Protein AF-A0A535IQY6-F1 (afdb_monomer)

Nearest PDB structures (foldseek):
  2ffh-assembly1_A  TM=4.533E-01  e=1.130E+00  Thermus aquaticus
  1ng1-assembly1_A  TM=4.140E-01  e=1.368E+00  Thermus aquaticus
  1ls1-assembly1_A  TM=4.482E-01  e=2.134E+00  Thermus aquaticus
  2ng1-assembly1_A  TM=4.375E-01  e=1.553E+00  Thermus aquaticus
  3zn8-assembly1_A  TM=4.125E-01  e=2.933E+00  Escherichia coli

Sequence (203 aa):
MAALALVAAACSSPGAATAPPAASAPGASASTGAASPAASSGAAAWVPDPTKLAAAKTEGKLTTIALPHSWCGYGDALSTFKTVTGLTLNELNPDGGSGDEINAIKNNKGNTGNQAPDVIDVGLSFGPSAKKDGLIQPYKVPTWDTIPDTAKDPDGSWYGDYYGVLAFEVNTAVVTNEPKDWSDLLKPDYKGQVALAGDPTVS

Foldseek 3Di:
DQQDDDDDFLDDDDDPDDDDDDDDDDDDDDDDDDDDPPSPPPPDPDADDPVVLVVVVVVQEAEAEQQACPPPNSVVVVVSCCVRRVGHYHYHHNNDAQQVLLVQLVVCVVPPDRSHHSDYDHDQVVQVVCVVVVSFDADQDPCNVVADPVAADPRRRDGDSDDDDDDDDDDCVQCVPDDPDPVVCPDPSNVVVDDDDDDPVRD

Solvent-accessible surface area (backbone atoms only — not comparable to full-atom values): 13552 Å² total; per-residue (Å²): 138,82,63,78,75,79,81,82,66,80,83,76,81,88,70,84,84,73,85,77,83,92,78,82,87,88,80,94,76,82,87,72,85,75,76,77,78,73,80,75,83,74,70,74,82,88,76,79,59,66,69,61,49,55,53,49,55,73,69,42,59,47,31,38,35,38,65,32,50,88,48,96,53,36,41,60,51,53,52,48,48,32,70,76,67,69,37,45,76,45,77,39,60,38,88,44,38,36,55,52,52,55,47,36,46,66,76,24,68,90,55,88,60,97,65,38,58,48,38,79,74,58,55,79,78,49,47,66,52,36,50,75,71,67,74,56,67,64,60,73,56,97,62,48,89,77,53,55,74,93,46,41,43,96,78,20,55,38,64,65,70,76,86,86,76,95,74,86,88,75,61,62,92,79,46,80,78,71,74,88,49,80,75,48,63,74,38,76,92,38,68,92,69,76,85,70,92,75,61,83,89,60,82

Secondary structure (DSSP, 8-state):
------------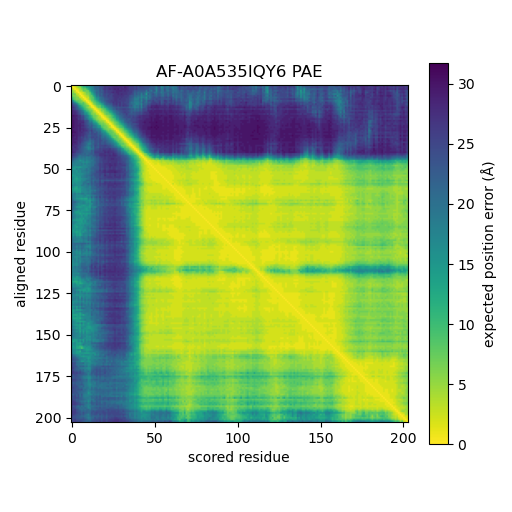------PPPP--------------------SPPP---HHHHHHHHHH-EEEEES--TTSTTHHHHHHHHHHHH--EEEEE-TT--HHHHHHHHHHTTT--STTS-SB----TTHHHHHHHTT-S-----TTGGGS-GGGB-TTSS-B-S----------TTT-SS---SGGGGGSGGGTT----SS-TTT-

Radius of gyration: 20.7 Å; Cα contacts (8 Å, |Δi|>4): 174; chains: 1; bounding box: 47×38×61 Å

Structure (mmCIF, N/CA/C/O backbone):
data_AF-A0A535IQY6-F1
#
_entry.id   AF-A0A535IQY6-F1
#
loop_
_atom_site.group_PDB
_atom_site.id
_atom_site.type_symbol
_atom_site.label_atom_id
_atom_site.label_alt_id
_atom_site.label_comp_id
_atom_site.label_asym_id
_atom_site.label_entity_id
_atom_site.label_seq_id
_atom_site.pdbx_PDB_ins_code
_atom_site.Cartn_x
_atom_site.Cartn_y
_atom_site.Cartn_z
_atom_site.occupancy
_atom_site.B_iso_or_equiv
_atom_site.auth_seq_id
_atom_site.auth_comp_id
_atom_site.auth_asym_id
_atom_site.auth_atom_id
_atom_site.pdbx_PDB_model_num
ATOM 1 N N . MET A 1 1 ? -9.006 -1.015 20.146 1.00 30.77 1 MET A N 1
ATOM 2 C CA . MET A 1 1 ? -8.245 -0.390 19.050 1.00 30.77 1 MET A CA 1
ATOM 3 C C . MET A 1 1 ? -8.487 -1.247 17.832 1.00 30.77 1 MET A C 1
ATOM 5 O O . MET A 1 1 ? -7.923 -2.327 17.755 1.00 30.77 1 MET A O 1
ATOM 9 N N . ALA A 1 2 ? -9.442 -0.842 17.003 1.00 27.06 2 ALA A N 1
ATOM 10 C CA . ALA A 1 2 ? -9.783 -1.512 15.757 1.00 27.06 2 ALA A CA 1
ATOM 11 C C . ALA A 1 2 ? -9.590 -0.462 14.665 1.00 27.06 2 ALA A C 1
ATOM 13 O O . ALA A 1 2 ? -10.536 0.224 14.290 1.00 27.06 2 ALA A O 1
ATOM 14 N N . ALA A 1 3 ? -8.337 -0.272 14.259 1.00 29.12 3 ALA A N 1
ATOM 15 C CA . ALA A 1 3 ? -8.019 0.629 13.170 1.00 29.12 3 ALA A CA 1
ATOM 16 C C . ALA A 1 3 ? -8.289 -0.102 11.848 1.00 29.12 3 ALA A C 1
ATOM 18 O O . ALA A 1 3 ? -7.917 -1.260 11.654 1.00 29.12 3 ALA A O 1
ATOM 19 N N . LEU A 1 4 ? -9.082 0.550 11.008 1.00 40.03 4 LEU A N 1
ATOM 20 C CA . LEU A 1 4 ? -9.758 -0.018 9.854 1.00 40.03 4 LEU A CA 1
ATOM 21 C C . LEU A 1 4 ? -8.905 0.215 8.603 1.00 40.03 4 LEU A C 1
ATOM 23 O O . LEU A 1 4 ? -8.817 1.345 8.128 1.00 40.03 4 LEU A O 1
ATOM 27 N N . ALA A 1 5 ? -8.319 -0.840 8.042 1.00 31.70 5 ALA A N 1
ATOM 28 C CA . ALA A 1 5 ? -7.704 -0.778 6.720 1.00 31.70 5 ALA A CA 1
ATOM 29 C C . ALA A 1 5 ? -8.801 -0.665 5.648 1.00 31.70 5 ALA A C 1
ATOM 31 O O . ALA A 1 5 ? -9.704 -1.507 5.575 1.00 31.70 5 ALA A O 1
ATOM 32 N N . LEU A 1 6 ? -8.738 0.384 4.830 1.00 38.22 6 LEU A N 1
ATOM 33 C CA . LEU A 1 6 ? -9.630 0.581 3.698 1.00 38.22 6 LEU A CA 1
ATOM 34 C C . LEU A 1 6 ? -8.805 0.984 2.479 1.00 38.22 6 LEU A C 1
ATOM 36 O O . LEU A 1 6 ? -8.274 2.091 2.429 1.00 38.22 6 LEU A O 1
ATOM 40 N N . VAL A 1 7 ? -8.740 0.089 1.497 1.00 35.62 7 VAL A N 1
ATOM 41 C CA . VAL A 1 7 ? -8.101 0.360 0.211 1.00 35.62 7 VAL A CA 1
ATOM 42 C C . VAL A 1 7 ? -9.161 0.700 -0.831 1.00 35.62 7 VAL A C 1
ATOM 44 O O . VAL A 1 7 ? -10.168 0.003 -0.978 1.00 35.62 7 VAL A O 1
ATOM 47 N N . ALA A 1 8 ? -8.928 1.792 -1.556 1.00 31.66 8 ALA A N 1
ATOM 48 C CA . ALA A 1 8 ? -9.624 2.096 -2.793 1.00 31.66 8 ALA A CA 1
ATOM 49 C C . ALA A 1 8 ? -8.923 1.348 -3.934 1.00 31.66 8 ALA A C 1
ATOM 51 O O . ALA A 1 8 ? -7.852 1.748 -4.379 1.00 31.66 8 ALA A O 1
ATOM 52 N N . ALA A 1 9 ? -9.526 0.256 -4.402 1.00 33.28 9 ALA A N 1
ATOM 53 C CA . ALA A 1 9 ? -9.077 -0.430 -5.605 1.00 33.28 9 ALA A CA 1
ATOM 54 C C . ALA A 1 9 ? -9.429 0.417 -6.840 1.00 33.28 9 ALA A C 1
ATOM 56 O O . ALA A 1 9 ? -10.601 0.542 -7.206 1.00 33.28 9 ALA A O 1
ATOM 57 N N . ALA A 1 10 ? -8.420 0.990 -7.497 1.00 29.06 10 ALA A N 1
ATOM 58 C CA . ALA A 1 10 ? -8.543 1.424 -8.883 1.00 29.06 10 ALA A CA 1
ATOM 59 C C . ALA A 1 10 ? -8.359 0.192 -9.788 1.00 29.06 10 ALA A C 1
ATOM 61 O O . ALA A 1 10 ? -7.352 -0.507 -9.733 1.00 29.06 10 ALA A O 1
ATOM 62 N N . CYS A 1 11 ? -9.397 -0.110 -10.565 1.00 32.31 11 CYS A N 1
ATOM 63 C CA . CYS A 1 11 ? -9.609 -1.374 -11.262 1.00 32.31 11 CYS A CA 1
ATOM 64 C C . CYS A 1 11 ? -8.509 -1.774 -12.264 1.00 32.31 11 CYS A C 1
ATOM 66 O O . CYS A 1 11 ? -8.184 -1.021 -13.178 1.00 32.31 11 CYS A O 1
ATOM 68 N N . SER A 1 12 ? -8.175 -3.065 -12.271 1.00 34.06 12 SER A N 1
ATOM 69 C CA . SER A 1 12 ? -8.376 -3.871 -13.482 1.00 34.06 12 SER A CA 1
ATOM 70 C C . SER A 1 12 ? -9.213 -5.106 -13.121 1.00 34.06 12 SER A C 1
ATOM 72 O O . SER A 1 12 ? -9.089 -5.660 -12.030 1.00 34.06 12 SER A O 1
ATOM 74 N N . SER A 1 13 ? -10.175 -5.466 -13.974 1.00 35.31 13 SER A N 1
ATOM 75 C CA . SER A 1 13 ? -11.102 -6.578 -13.724 1.00 35.31 13 SER A CA 1
ATOM 76 C C . SER A 1 13 ? -10.376 -7.932 -13.763 1.00 35.31 13 SER A C 1
ATOM 78 O O . SER A 1 13 ? -9.520 -8.116 -14.630 1.00 35.31 13 SER A O 1
ATOM 80 N N . PRO A 1 14 ? -10.748 -8.920 -12.924 1.00 41.47 14 PRO A N 1
ATOM 81 C CA . PRO A 1 14 ? -10.199 -10.265 -13.025 1.00 41.47 14 PRO A CA 1
ATOM 82 C C . PRO A 1 14 ? -10.790 -10.965 -14.254 1.00 41.47 14 PRO A C 1
ATOM 84 O O . PRO A 1 14 ? -11.880 -11.536 -14.216 1.00 41.47 14 PRO A O 1
ATOM 87 N N . GLY A 1 15 ? -10.073 -10.912 -15.375 1.00 34.06 15 GLY A N 1
ATOM 88 C CA . GLY A 1 15 ? -10.256 -11.877 -16.453 1.00 34.06 15 GLY A CA 1
ATOM 89 C C . GLY A 1 15 ? -9.748 -13.236 -15.977 1.00 34.06 15 GLY A C 1
ATOM 90 O O . GLY A 1 15 ? -8.611 -13.342 -15.523 1.00 34.06 15 GLY A O 1
ATOM 91 N N . ALA A 1 16 ? -10.589 -14.269 -16.042 1.00 40.91 16 ALA A N 1
ATOM 92 C CA . ALA A 1 16 ? -10.216 -15.634 -15.690 1.00 40.91 16 ALA A CA 1
ATOM 93 C C . ALA A 1 16 ? -8.955 -16.064 -16.464 1.00 40.91 16 ALA A C 1
ATOM 95 O O . ALA A 1 16 ? -8.978 -16.195 -17.688 1.00 40.91 16 ALA A O 1
ATOM 96 N N . ALA A 1 17 ? -7.851 -16.275 -15.748 1.00 35.03 17 ALA A N 1
ATOM 97 C CA . ALA A 1 17 ? -6.599 -16.733 -16.327 1.00 35.03 17 ALA A CA 1
ATOM 98 C C . ALA A 1 17 ? -6.685 -18.234 -16.642 1.00 35.03 17 ALA A C 1
ATOM 100 O O . ALA A 1 17 ? -6.346 -19.083 -15.820 1.00 35.03 17 ALA A O 1
ATOM 101 N N . THR A 1 18 ? -7.128 -18.583 -17.848 1.00 34.81 18 THR A N 1
ATOM 102 C CA . THR A 1 18 ? -6.747 -19.861 -18.459 1.00 34.81 18 THR A CA 1
ATOM 103 C C . THR A 1 18 ? -5.395 -19.678 -19.136 1.00 34.81 18 THR A C 1
ATOM 105 O O . THR A 1 18 ? -5.285 -18.919 -20.098 1.00 34.81 18 THR A O 1
ATOM 108 N N . ALA A 1 19 ? -4.368 -20.357 -18.625 1.00 34.19 19 ALA A N 1
ATOM 109 C CA . ALA A 1 19 ? -3.037 -20.378 -19.223 1.00 34.19 19 ALA A CA 1
ATOM 110 C C . ALA A 1 19 ? -3.095 -20.929 -20.666 1.00 34.19 19 ALA A C 1
ATOM 112 O O . ALA A 1 19 ? -3.603 -22.039 -20.856 1.00 34.19 19 ALA A O 1
ATOM 113 N N . PRO A 1 20 ? -2.583 -20.214 -21.686 1.00 35.53 20 PRO A N 1
ATOM 114 C CA . PRO A 1 20 ? -2.413 -20.788 -23.013 1.00 35.53 20 PRO A CA 1
ATOM 115 C C . PRO A 1 20 ? -1.101 -21.591 -23.095 1.00 35.53 20 PRO A C 1
ATOM 117 O O . PRO A 1 20 ? -0.111 -21.225 -22.455 1.00 35.53 20 PRO A O 1
ATOM 120 N N . PRO A 1 21 ? -1.065 -22.690 -23.870 1.00 36.19 21 PRO A N 1
ATOM 121 C CA . PRO A 1 21 ? 0.138 -23.490 -24.032 1.00 36.19 21 PRO A CA 1
ATOM 122 C C . PRO A 1 21 ? 1.166 -22.737 -24.885 1.00 36.19 21 PRO A C 1
ATOM 124 O O . PRO A 1 21 ? 0.822 -22.015 -25.821 1.00 36.19 21 PRO A O 1
ATOM 127 N N . ALA A 1 22 ? 2.444 -22.928 -24.568 1.00 41.66 22 ALA A N 1
ATOM 128 C CA . ALA A 1 22 ? 3.556 -22.372 -25.324 1.00 41.66 22 ALA A CA 1
ATOM 129 C C . ALA A 1 22 ? 3.660 -23.015 -26.719 1.00 41.66 22 ALA A C 1
ATOM 131 O O . ALA A 1 22 ? 3.843 -24.229 -26.800 1.00 41.66 22 ALA A O 1
ATOM 132 N N . ALA A 1 23 ? 3.609 -22.210 -27.792 1.00 31.80 23 ALA A N 1
ATOM 133 C CA . ALA A 1 23 ? 4.313 -22.469 -29.057 1.00 31.80 23 ALA A CA 1
ATOM 134 C C . ALA A 1 23 ? 4.248 -21.288 -30.060 1.00 31.80 23 ALA A C 1
ATOM 136 O O . ALA A 1 23 ? 3.172 -20.863 -30.464 1.00 31.80 23 ALA A O 1
ATOM 137 N N . SER A 1 24 ? 5.444 -20.880 -30.507 1.00 31.67 24 SER A N 1
ATOM 138 C CA . SER A 1 24 ? 5.853 -20.468 -31.869 1.00 31.67 24 SER A CA 1
ATOM 139 C C . SER A 1 24 ? 5.201 -19.256 -32.569 1.00 31.67 24 SER A C 1
ATOM 141 O O . SER A 1 24 ? 4.084 -19.317 -33.071 1.00 31.67 24 SER A O 1
ATOM 143 N N . ALA A 1 25 ? 6.003 -18.196 -32.742 1.00 32.28 25 ALA A N 1
ATOM 144 C CA . ALA A 1 25 ? 5.813 -17.092 -33.702 1.00 32.28 25 ALA A CA 1
ATOM 145 C C . ALA A 1 25 ? 5.856 -17.607 -35.171 1.00 32.28 25 ALA A C 1
ATOM 147 O O . ALA A 1 25 ? 6.469 -18.660 -35.383 1.00 32.28 25 ALA A O 1
ATOM 148 N N . PRO A 1 26 ? 5.286 -16.920 -36.199 1.00 43.06 26 PRO A N 1
ATOM 149 C CA . PRO A 1 26 ? 5.628 -15.527 -36.550 1.00 43.06 26 PRO A CA 1
ATOM 150 C C . PRO A 1 26 ? 4.490 -14.651 -37.136 1.00 43.06 26 PRO A C 1
ATOM 152 O O . PRO A 1 26 ? 3.469 -15.142 -37.608 1.00 43.06 26 PRO A O 1
ATOM 155 N N . GLY A 1 27 ? 4.721 -13.333 -37.203 1.00 28.92 27 GLY A N 1
ATOM 156 C CA . GLY A 1 27 ? 3.949 -12.426 -38.063 1.00 28.92 27 GLY A CA 1
ATOM 157 C C . GLY A 1 27 ? 3.969 -10.972 -37.599 1.00 28.92 27 GLY A C 1
ATOM 158 O O . GLY A 1 27 ? 3.250 -10.606 -36.677 1.00 28.92 27 GLY A O 1
ATOM 159 N N . ALA A 1 28 ? 4.791 -10.145 -38.248 1.00 43.06 28 ALA A N 1
ATOM 160 C CA . ALA A 1 28 ? 4.828 -8.699 -38.058 1.00 43.06 28 ALA A CA 1
ATOM 161 C C . ALA A 1 28 ? 3.456 -8.060 -38.336 1.00 43.06 28 ALA A C 1
ATOM 163 O O . ALA A 1 28 ? 2.841 -8.339 -39.364 1.00 43.06 28 ALA A O 1
ATOM 164 N N . SER A 1 29 ? 3.015 -7.158 -37.458 1.00 33.19 29 SER A N 1
ATOM 165 C CA . SER A 1 29 ? 1.933 -6.222 -37.761 1.00 33.19 29 SER A CA 1
ATOM 166 C C . SER A 1 29 ? 2.217 -4.866 -37.121 1.00 33.19 29 SER A C 1
ATOM 168 O O . SER A 1 29 ? 2.734 -4.781 -36.008 1.00 33.19 29 SER A O 1
ATOM 170 N N . ALA A 1 30 ? 1.954 -3.820 -37.897 1.00 32.88 30 ALA A N 1
ATOM 171 C CA . ALA A 1 30 ? 2.321 -2.435 -37.651 1.00 32.88 30 ALA A CA 1
ATOM 172 C C . ALA A 1 30 ? 1.676 -1.858 -36.381 1.00 32.88 30 ALA A C 1
ATOM 174 O O . ALA A 1 30 ? 0.500 -2.088 -36.101 1.00 32.88 30 ALA A O 1
ATOM 175 N N . SER A 1 31 ? 2.445 -1.057 -35.642 1.00 33.88 31 SER A N 1
ATOM 176 C CA . SER A 1 31 ? 1.998 -0.332 -34.456 1.00 33.88 31 SER A CA 1
ATOM 177 C C . SER A 1 31 ? 1.134 0.872 -34.843 1.00 33.88 31 SER A C 1
ATOM 179 O O . SER A 1 31 ? 1.613 1.981 -35.071 1.00 33.88 31 SER A O 1
ATOM 181 N N . THR A 1 32 ? -0.182 0.677 -34.894 1.00 34.19 32 THR A N 1
ATOM 182 C CA . THR A 1 32 ? -1.118 1.793 -34.726 1.00 34.19 32 THR A CA 1
ATOM 183 C C . THR A 1 32 ? -1.110 2.193 -33.256 1.00 34.19 32 THR A C 1
ATOM 185 O O . THR A 1 32 ? -1.376 1.354 -32.396 1.00 34.19 32 THR A O 1
ATOM 188 N N . GLY A 1 33 ? -0.774 3.455 -32.975 1.00 47.62 33 GLY A N 1
ATOM 189 C CA . GLY A 1 33 ? -0.697 4.006 -31.625 1.00 47.62 33 GLY A CA 1
ATOM 190 C C . GLY A 1 33 ? -1.946 3.695 -30.804 1.00 47.62 33 GLY A C 1
ATOM 191 O O . GLY A 1 33 ? -3.038 4.170 -31.113 1.00 47.62 33 GLY A O 1
ATOM 192 N N . ALA A 1 34 ? -1.772 2.899 -29.753 1.00 36.34 34 ALA A N 1
ATOM 193 C CA . ALA A 1 34 ? -2.771 2.744 -28.716 1.00 36.34 34 ALA A CA 1
ATOM 194 C C . ALA A 1 34 ? -2.582 3.905 -27.739 1.00 36.34 34 ALA A C 1
ATOM 196 O O . ALA A 1 34 ? -1.616 3.946 -26.978 1.00 36.34 34 ALA A O 1
ATOM 197 N N . ALA A 1 35 ? -3.489 4.879 -27.795 1.00 38.28 35 ALA A N 1
ATOM 198 C CA . ALA A 1 35 ? -3.694 5.778 -26.674 1.00 38.28 35 ALA A CA 1
ATOM 199 C C 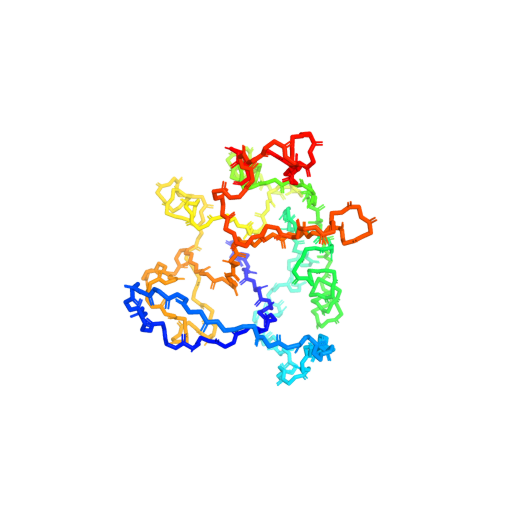. ALA A 1 35 ? -3.935 4.922 -25.422 1.00 38.28 35 ALA A C 1
ATOM 201 O O . ALA A 1 35 ? -4.765 4.008 -25.466 1.00 38.28 35 ALA A O 1
ATOM 202 N N . SER A 1 36 ? -3.213 5.206 -24.332 1.00 37.25 36 SER A N 1
ATOM 203 C CA . SER A 1 36 ? -3.535 4.641 -23.022 1.00 37.25 36 SER A CA 1
ATOM 204 C C . SER A 1 36 ? -5.030 4.830 -22.783 1.00 37.25 36 SER A C 1
ATOM 206 O O . SER A 1 36 ? -5.501 5.970 -22.878 1.00 37.25 36 SER A O 1
ATOM 208 N N . PRO A 1 37 ? -5.800 3.766 -22.498 1.00 40.19 37 PRO A N 1
ATOM 209 C CA . PRO A 1 37 ? -7.156 3.963 -22.041 1.00 40.19 37 PRO A CA 1
ATOM 210 C C . PRO A 1 37 ? -7.048 4.759 -20.743 1.00 40.19 37 PRO A C 1
ATOM 212 O O . PRO A 1 37 ? -6.491 4.283 -19.754 1.00 40.19 37 PRO A O 1
ATOM 215 N N . ALA A 1 38 ? -7.525 6.004 -20.768 1.00 39.47 38 ALA A N 1
ATOM 216 C CA . ALA A 1 38 ? -7.809 6.736 -19.550 1.00 39.47 38 ALA A CA 1
ATOM 217 C C . ALA A 1 38 ? -8.666 5.807 -18.690 1.00 39.47 38 ALA A C 1
ATOM 219 O O . ALA A 1 38 ? -9.707 5.335 -19.158 1.00 39.47 38 ALA A O 1
ATOM 220 N N . ALA A 1 39 ? -8.183 5.490 -17.487 1.00 37.72 39 ALA A N 1
ATOM 221 C CA . ALA A 1 39 ? -8.906 4.667 -16.537 1.00 37.72 39 ALA A CA 1
ATOM 222 C C . ALA A 1 39 ? -10.319 5.243 -16.407 1.00 37.72 39 ALA A C 1
ATOM 224 O O . ALA A 1 39 ? -10.516 6.368 -15.945 1.00 37.72 39 ALA A O 1
ATOM 225 N N . SER A 1 40 ? -11.302 4.506 -16.919 1.00 37.75 40 SER A N 1
ATOM 226 C CA . SER A 1 40 ? -12.698 4.899 -16.859 1.00 37.75 40 SER A CA 1
ATOM 227 C C . SER A 1 40 ? -13.083 5.028 -15.390 1.00 37.75 40 SER A C 1
ATOM 229 O O . SER A 1 40 ? -13.075 4.037 -14.659 1.00 37.75 40 SER A O 1
ATOM 231 N N . SER A 1 41 ? -13.435 6.243 -14.974 1.00 45.69 41 SER A N 1
ATOM 232 C CA . SER A 1 41 ? -13.895 6.648 -13.641 1.00 45.69 41 SER A CA 1
ATOM 233 C C . SER A 1 41 ? -15.292 6.101 -13.290 1.00 45.69 41 SER A C 1
ATOM 235 O O . SER A 1 41 ? -16.143 6.803 -12.754 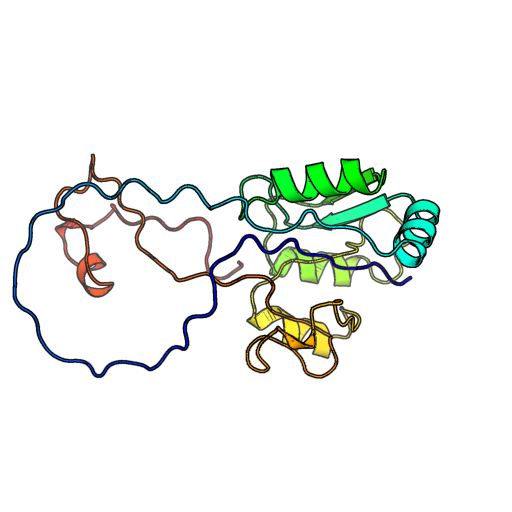1.00 45.69 41 SER A O 1
ATOM 237 N N . GLY A 1 42 ? -15.546 4.830 -13.610 1.00 35.97 42 GLY A N 1
ATOM 238 C CA . GLY A 1 42 ? -16.814 4.136 -13.381 1.00 35.97 42 GLY A CA 1
ATOM 239 C C . GLY A 1 42 ? -16.952 3.496 -11.997 1.00 35.97 42 GLY A C 1
ATOM 240 O O . GLY A 1 42 ? -17.948 2.821 -11.748 1.00 35.97 42 GLY A O 1
ATOM 241 N N . ALA A 1 43 ? -15.979 3.672 -11.099 1.00 55.44 43 ALA A N 1
ATOM 242 C CA . ALA A 1 43 ? -16.141 3.254 -9.713 1.00 55.44 43 ALA A CA 1
ATOM 243 C C . ALA A 1 43 ? -17.179 4.167 -9.044 1.00 55.44 43 ALA A C 1
ATOM 245 O O . ALA A 1 43 ? -17.023 5.389 -9.027 1.00 55.44 43 ALA A O 1
ATOM 246 N N . ALA A 1 44 ? -18.257 3.580 -8.517 1.00 60.81 44 ALA A N 1
ATOM 247 C CA . ALA A 1 44 ? -19.206 4.314 -7.690 1.00 60.81 44 ALA A CA 1
ATOM 248 C C . ALA A 1 44 ? -18.445 5.027 -6.561 1.00 60.81 44 ALA A C 1
ATOM 250 O O . ALA A 1 44 ? -17.537 4.444 -5.964 1.00 60.81 44 ALA A O 1
ATOM 251 N N . ALA A 1 45 ? -18.808 6.283 -6.285 1.00 71.38 45 ALA A N 1
ATOM 252 C CA . ALA A 1 45 ? -18.181 7.053 -5.220 1.00 71.38 45 ALA A CA 1
ATOM 253 C C . ALA A 1 45 ? -18.236 6.260 -3.907 1.00 71.38 45 ALA A C 1
ATOM 255 O O . ALA A 1 45 ? -19.299 5.778 -3.508 1.00 71.38 45 ALA A O 1
ATOM 256 N N . TRP A 1 46 ? -17.085 6.100 -3.255 1.00 81.06 46 TRP A N 1
ATOM 257 C CA . TRP A 1 46 ? -17.008 5.387 -1.989 1.00 81.06 46 TRP A CA 1
ATOM 258 C C . TRP A 1 46 ? -17.819 6.121 -0.913 1.00 81.06 46 TRP A C 1
ATOM 260 O O . TRP A 1 46 ? -17.659 7.325 -0.711 1.00 81.06 46 TRP A O 1
ATOM 270 N N . VAL A 1 47 ? -18.680 5.381 -0.209 1.00 85.81 47 VAL A N 1
ATOM 271 C CA . VAL A 1 47 ? -19.472 5.887 0.916 1.00 85.81 47 VAL A CA 1
ATOM 272 C C . VAL A 1 47 ? -19.081 5.106 2.174 1.00 85.81 47 VAL A C 1
ATOM 274 O O . VAL A 1 47 ? -19.259 3.885 2.200 1.00 85.81 47 VAL A O 1
ATOM 277 N N . PRO A 1 48 ? -18.549 5.764 3.221 1.00 88.69 48 PRO A N 1
ATOM 278 C CA . PRO A 1 48 ? -18.212 5.091 4.466 1.00 88.69 48 PRO A CA 1
ATOM 279 C C . PRO A 1 48 ? -19.465 4.602 5.192 1.00 88.69 48 PRO A C 1
ATOM 281 O O . PRO A 1 48 ? -20.496 5.275 5.216 1.00 88.69 48 PRO A O 1
ATOM 284 N N . ASP A 1 49 ? -19.334 3.466 5.875 1.00 92.62 49 ASP A N 1
ATOM 285 C CA . ASP A 1 49 ? -20.324 3.039 6.859 1.00 92.62 49 ASP A CA 1
ATOM 286 C C . ASP A 1 49 ? -20.474 4.123 7.954 1.00 92.62 49 ASP A C 1
ATOM 288 O O . ASP A 1 49 ? -19.468 4.505 8.567 1.00 92.62 49 ASP A O 1
ATOM 292 N N . PRO A 1 50 ? -21.690 4.638 8.224 1.00 94.50 50 PRO A N 1
ATOM 293 C CA . PRO A 1 50 ? -21.883 5.750 9.155 1.00 94.50 50 PRO A CA 1
ATOM 294 C C . PRO A 1 50 ? -21.442 5.444 10.588 1.00 94.50 50 PRO A C 1
ATOM 296 O O . PRO A 1 50 ? -20.924 6.327 11.275 1.00 94.50 50 PRO A O 1
ATOM 299 N N . THR A 1 51 ? -21.627 4.204 11.046 1.00 95.06 51 THR A N 1
ATOM 300 C CA . THR A 1 51 ? -21.254 3.783 12.399 1.00 95.06 51 THR A CA 1
ATOM 301 C C . THR A 1 51 ? -19.737 3.726 12.542 1.00 95.06 51 THR A C 1
ATOM 303 O O . THR A 1 51 ? -19.193 4.276 13.502 1.00 95.06 51 THR A O 1
ATOM 306 N N . LYS A 1 52 ? -19.037 3.142 11.563 1.00 92.75 52 LYS A N 1
ATOM 307 C CA . LYS A 1 52 ? -17.567 3.124 11.530 1.00 92.75 52 LYS A CA 1
ATOM 308 C C . LYS A 1 52 ? -16.993 4.532 11.403 1.00 92.75 52 LYS A C 1
ATOM 310 O O . LYS A 1 52 ? -16.036 4.855 12.097 1.00 92.75 52 LYS A O 1
ATOM 315 N N . LEU A 1 53 ? -17.601 5.391 10.582 1.00 95.12 53 LEU A N 1
ATOM 316 C CA . LEU A 1 53 ? -17.162 6.778 10.439 1.00 95.12 53 LEU A CA 1
ATOM 317 C C . LEU A 1 53 ? -17.306 7.566 11.745 1.00 95.12 53 LEU A C 1
ATOM 319 O O . LEU A 1 53 ? -16.406 8.321 12.100 1.00 95.12 53 LEU A O 1
ATOM 323 N N . ALA A 1 54 ? -18.418 7.408 12.466 1.00 96.38 54 ALA A N 1
ATOM 324 C CA . ALA A 1 54 ? -18.612 8.076 13.751 1.00 96.38 54 ALA A CA 1
ATOM 325 C C . ALA A 1 54 ? -17.568 7.632 14.792 1.00 96.38 54 ALA A C 1
ATOM 327 O O . ALA A 1 54 ? -17.002 8.472 15.497 1.00 96.38 54 ALA A O 1
ATOM 328 N N . ALA A 1 55 ? -17.266 6.330 14.850 1.00 96.19 55 ALA A N 1
ATOM 329 C CA . ALA A 1 55 ? -16.208 5.800 15.708 1.00 96.19 55 ALA A CA 1
ATOM 330 C C . ALA A 1 55 ? -14.830 6.360 15.317 1.00 96.19 55 ALA A C 1
ATOM 332 O O . ALA A 1 55 ? -14.148 6.939 16.159 1.00 96.19 55 ALA A O 1
ATOM 333 N N . ALA A 1 56 ? -14.471 6.303 14.031 1.00 95.38 56 ALA A N 1
ATOM 334 C CA . ALA A 1 56 ? -13.199 6.827 13.539 1.00 95.38 56 ALA A CA 1
ATOM 335 C C . ALA A 1 56 ? -13.059 8.337 13.798 1.00 95.38 56 ALA A C 1
ATOM 337 O O . ALA A 1 56 ? -11.994 8.807 14.183 1.00 95.38 56 ALA A O 1
ATOM 338 N N . LYS A 1 57 ? -14.142 9.120 13.676 1.00 95.62 57 LYS A N 1
ATOM 339 C CA . LYS A 1 57 ? -14.146 10.553 14.030 1.00 95.62 57 LYS A CA 1
ATOM 340 C C . LYS A 1 57 ? -13.869 10.816 15.510 1.00 95.62 57 LYS A C 1
ATOM 342 O O . LYS A 1 57 ? -13.327 11.867 15.831 1.00 95.62 57 LYS A O 1
ATOM 347 N N . THR A 1 58 ? -14.221 9.882 16.393 1.00 96.50 58 THR A N 1
ATOM 348 C CA . THR A 1 58 ? -13.875 9.966 17.823 1.00 96.50 58 THR A CA 1
ATOM 349 C C . THR A 1 58 ? -12.374 9.754 18.040 1.00 96.50 58 THR A C 1
ATOM 351 O O . THR A 1 58 ? -11.793 10.372 18.926 1.00 96.50 58 THR A O 1
ATOM 354 N N . GLU A 1 59 ? -11.735 8.925 17.209 1.00 93.69 59 GLU A N 1
ATOM 355 C CA . GLU A 1 59 ? -10.278 8.728 17.201 1.00 93.69 59 GLU A CA 1
ATOM 356 C C . GLU A 1 59 ? -9.543 9.909 16.529 1.00 93.69 59 GLU A C 1
ATOM 358 O O . GLU A 1 59 ? -8.465 10.311 16.965 1.00 93.69 59 GLU A O 1
ATOM 363 N N . GLY A 1 60 ? -10.145 10.510 15.496 1.00 95.06 60 GLY A N 1
ATOM 364 C CA . GLY A 1 60 ? -9.748 11.789 14.888 1.00 95.06 60 GLY A CA 1
ATOM 365 C C . GLY A 1 60 ? -8.570 11.731 13.905 1.00 95.06 60 GLY A C 1
ATOM 366 O O . GLY A 1 60 ? -8.297 12.717 13.206 1.00 95.06 60 GLY A O 1
ATOM 367 N N . LYS A 1 61 ? -7.873 10.596 13.814 1.00 95.19 61 LYS A N 1
ATOM 368 C CA . LYS A 1 61 ? -6.667 10.434 12.995 1.00 95.19 61 LYS A CA 1
ATOM 369 C C . LYS A 1 61 ? -6.515 9.001 12.494 1.00 95.19 61 LYS A C 1
ATOM 371 O O . LYS A 1 61 ? -6.790 8.077 13.247 1.00 95.19 61 LYS A O 1
ATOM 376 N N . LEU A 1 62 ? -6.005 8.849 11.274 1.00 95.44 62 LEU A N 1
ATOM 377 C CA . LEU A 1 62 ? -5.473 7.592 10.744 1.00 95.44 62 LEU A CA 1
ATOM 378 C C . LEU A 1 62 ? -3.962 7.739 10.515 1.00 95.44 62 LEU A C 1
ATOM 380 O O . LEU A 1 62 ? -3.512 8.721 9.920 1.00 95.44 62 LEU A O 1
ATOM 384 N N . THR A 1 63 ? -3.180 6.776 10.987 1.00 96.81 63 THR A N 1
ATOM 385 C CA . T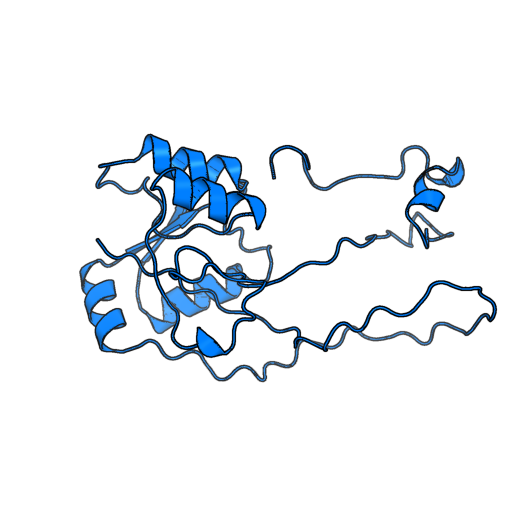HR A 1 63 ? -1.732 6.697 10.785 1.00 96.81 63 THR A CA 1
ATOM 386 C C . THR A 1 63 ? -1.412 5.673 9.705 1.00 96.81 63 THR A C 1
ATOM 388 O O . THR A 1 63 ? -1.559 4.474 9.920 1.00 96.81 63 THR A O 1
ATOM 391 N N . THR A 1 64 ? -0.965 6.130 8.544 1.00 96.88 64 THR A N 1
ATOM 392 C CA . THR A 1 64 ? -0.520 5.256 7.451 1.00 96.88 64 THR A CA 1
ATOM 393 C C . THR A 1 64 ? 0.999 5.116 7.482 1.00 96.88 64 THR A C 1
ATOM 395 O O . THR A 1 64 ? 1.688 5.916 8.119 1.00 96.88 64 THR A O 1
ATOM 398 N N . ILE A 1 65 ? 1.533 4.112 6.795 1.00 97.50 65 ILE A N 1
ATOM 399 C CA . ILE A 1 65 ? 2.967 3.968 6.544 1.00 97.50 65 ILE A CA 1
ATOM 400 C C . ILE A 1 65 ? 3.190 3.475 5.114 1.00 97.50 65 ILE A C 1
ATOM 402 O O . ILE A 1 65 ? 2.329 2.769 4.607 1.00 97.50 65 ILE A O 1
ATOM 406 N N . ALA A 1 66 ? 4.291 3.879 4.470 1.00 95.44 66 ALA A N 1
ATOM 407 C CA . ALA A 1 66 ? 4.687 3.388 3.142 1.00 95.44 66 ALA A CA 1
ATOM 408 C C . ALA A 1 66 ? 3.610 3.535 2.044 1.00 95.44 66 ALA A C 1
ATOM 410 O O . ALA A 1 66 ? 3.531 2.733 1.121 1.00 95.44 66 ALA A O 1
ATOM 411 N N . LEU A 1 67 ? 2.786 4.589 2.120 1.00 95.31 67 LEU A N 1
ATOM 412 C CA . LEU A 1 67 ? 1.810 4.938 1.080 1.00 95.31 67 LEU A CA 1
ATOM 413 C C . LEU A 1 67 ? 2.258 6.205 0.330 1.00 95.31 67 LEU A C 1
ATOM 415 O O . LEU A 1 67 ? 1.710 7.288 0.578 1.00 95.31 67 LEU A O 1
ATOM 419 N N . PRO A 1 68 ? 3.269 6.129 -0.557 1.00 93.88 68 PRO A N 1
ATOM 420 C CA . PRO A 1 68 ? 3.737 7.299 -1.282 1.00 93.88 68 PRO A CA 1
ATOM 421 C C . PRO A 1 68 ? 2.670 7.757 -2.274 1.00 93.88 68 PRO A C 1
ATOM 423 O O . PRO A 1 68 ? 2.031 6.960 -2.959 1.00 93.88 68 PRO A O 1
ATOM 426 N N . HIS A 1 69 ? 2.482 9.072 -2.397 1.00 94.25 69 HIS A N 1
ATOM 427 C CA . HIS A 1 69 ? 1.382 9.636 -3.196 1.00 94.25 69 HIS A CA 1
ATOM 428 C C . HIS A 1 69 ? 1.483 9.310 -4.691 1.00 94.25 69 HIS A C 1
ATOM 430 O O . HIS A 1 69 ? 0.469 9.319 -5.387 1.00 94.25 69 HIS A O 1
ATOM 436 N N . SER A 1 70 ? 2.692 9.025 -5.177 1.00 89.94 70 SER A N 1
ATOM 437 C CA . SER A 1 70 ? 2.989 8.649 -6.562 1.00 89.94 70 SER A CA 1
ATOM 438 C C . SER A 1 70 ? 2.689 7.184 -6.887 1.00 89.94 70 SER A C 1
ATOM 440 O O . SER A 1 70 ? 2.708 6.818 -8.062 1.00 89.94 70 SER A O 1
ATOM 442 N N . TRP A 1 71 ? 2.415 6.343 -5.889 1.00 87.75 71 TRP A N 1
ATOM 443 C CA . TRP A 1 71 ? 2.194 4.914 -6.081 1.00 87.75 71 TRP A CA 1
ATOM 444 C C . TRP A 1 71 ? 0.710 4.582 -6.168 1.00 87.75 71 TRP A C 1
ATOM 446 O O . TRP A 1 71 ? -0.070 5.002 -5.319 1.00 87.75 71 TRP A O 1
ATOM 456 N N . CYS A 1 72 ? 0.320 3.846 -7.214 1.00 88.25 72 CYS A N 1
ATOM 457 C CA . CYS A 1 72 ? -1.032 3.312 -7.433 1.00 88.25 72 CYS A CA 1
ATOM 458 C C . CYS A 1 72 ? -2.203 4.273 -7.110 1.00 88.25 72 CYS A C 1
ATOM 460 O O . CYS A 1 72 ? -3.283 3.837 -6.722 1.00 88.25 72 CYS A O 1
ATOM 462 N N . GLY A 1 73 ? -2.023 5.587 -7.291 1.00 90.44 73 GLY A N 1
ATOM 463 C CA . GLY A 1 73 ? -3.070 6.580 -7.022 1.00 90.44 73 GLY A CA 1
ATOM 464 C C . GLY A 1 73 ? -3.316 6.893 -5.539 1.00 90.44 73 GLY A C 1
ATOM 465 O O . GLY A 1 73 ? -4.341 7.499 -5.219 1.00 90.44 73 GLY A O 1
ATOM 466 N N . TYR A 1 74 ? -2.401 6.541 -4.625 1.00 93.38 74 TYR A N 1
ATOM 467 C CA . TYR A 1 74 ? -2.562 6.827 -3.195 1.00 93.38 74 TYR A CA 1
ATOM 468 C C . TYR A 1 74 ? -2.713 8.319 -2.885 1.00 93.38 74 TYR A C 1
ATOM 470 O O . TYR A 1 74 ? -3.447 8.656 -1.961 1.00 93.38 74 TYR A O 1
ATOM 478 N N . GLY A 1 75 ? -2.113 9.227 -3.663 1.00 94.75 75 GLY A N 1
ATOM 479 C CA . GLY A 1 75 ? -2.321 10.668 -3.472 1.00 94.75 75 GLY A CA 1
ATOM 480 C C . GLY A 1 75 ? -3.805 11.060 -3.524 1.00 94.75 75 GLY A C 1
ATOM 481 O O . GLY A 1 75 ? -4.325 11.701 -2.605 1.00 94.75 75 GLY A O 1
ATOM 482 N N . ASP A 1 76 ? -4.517 10.591 -4.550 1.00 94.25 76 ASP A N 1
ATOM 483 C CA . ASP A 1 76 ? -5.950 10.845 -4.709 1.00 94.25 76 ASP A CA 1
ATOM 484 C C . ASP A 1 76 ? -6.782 10.074 -3.678 1.00 94.25 76 ASP A C 1
ATOM 486 O O . ASP A 1 76 ? -7.748 10.619 -3.134 1.00 94.25 76 ASP A O 1
ATOM 490 N N . ALA A 1 77 ? -6.400 8.832 -3.360 1.00 92.56 77 ALA A N 1
ATOM 491 C CA . ALA A 1 77 ? -7.095 8.016 -2.366 1.00 92.56 77 ALA A CA 1
ATOM 492 C C . ALA A 1 77 ? -7.034 8.646 -0.962 1.00 92.56 77 ALA A C 1
ATOM 494 O O . ALA A 1 77 ? -8.066 8.795 -0.304 1.00 92.56 77 ALA A O 1
ATOM 495 N N . LEU A 1 78 ? -5.849 9.078 -0.520 1.00 94.81 78 LEU A N 1
ATOM 496 C CA . LEU A 1 78 ? -5.630 9.706 0.786 1.00 94.81 78 LEU A CA 1
ATOM 497 C C . LEU A 1 78 ? -6.303 11.083 0.869 1.00 94.81 78 LEU A C 1
ATOM 499 O O . LEU A 1 78 ? -6.924 11.411 1.884 1.00 94.81 78 LEU A O 1
ATOM 503 N N . SER A 1 79 ? -6.235 11.872 -0.208 1.00 95.00 79 SER A N 1
ATOM 504 C CA . SER A 1 79 ? -6.940 13.154 -0.313 1.00 95.00 79 SER A CA 1
ATOM 505 C C . SER A 1 79 ? -8.458 12.967 -0.213 1.00 95.00 79 SER A C 1
ATOM 507 O O . SER A 1 79 ? -9.117 13.584 0.628 1.00 95.00 79 SER A O 1
ATOM 509 N N . THR A 1 80 ? -9.011 12.029 -0.986 1.00 94.38 80 THR A N 1
ATOM 510 C CA . THR A 1 80 ? -10.442 11.699 -0.960 1.00 94.38 80 THR A CA 1
ATOM 511 C C . THR A 1 80 ? -10.869 11.193 0.415 1.00 94.38 80 THR A C 1
ATOM 513 O O . THR A 1 80 ? -11.896 11.628 0.937 1.00 94.38 80 THR A O 1
ATOM 516 N N . PHE A 1 81 ? -10.070 10.326 1.047 1.00 94.62 81 PHE A N 1
ATOM 517 C CA . PHE A 1 81 ? -10.338 9.832 2.395 1.00 94.62 81 PHE A CA 1
ATOM 518 C C . PHE A 1 81 ? -10.416 10.979 3.407 1.00 94.62 81 PHE A C 1
ATOM 520 O O . PHE A 1 81 ? -11.391 11.058 4.159 1.00 94.62 81 PHE A O 1
ATOM 527 N N . LYS A 1 82 ? -9.450 11.910 3.395 1.00 95.00 82 LYS A N 1
ATOM 528 C CA . LYS A 1 82 ? -9.470 13.124 4.233 1.00 95.00 82 LYS A CA 1
ATOM 529 C C . LYS A 1 82 ? -10.749 13.931 4.012 1.00 95.00 82 LYS A C 1
ATOM 531 O O . LYS A 1 82 ? -11.426 14.270 4.980 1.00 95.00 82 LYS A O 1
ATOM 536 N N . THR A 1 83 ? -11.117 14.200 2.760 1.00 94.75 83 THR A N 1
ATOM 537 C CA . THR A 1 83 ? -12.308 14.998 2.426 1.00 94.75 83 THR A CA 1
ATOM 538 C C . THR A 1 83 ? -13.609 14.326 2.862 1.00 94.75 83 THR A C 1
ATOM 540 O O . THR A 1 83 ? -14.458 14.977 3.468 1.00 94.75 83 THR A O 1
ATOM 543 N N . VAL A 1 84 ? -13.778 13.033 2.577 1.00 93.00 84 VAL A N 1
ATOM 544 C CA . VAL A 1 84 ? -15.020 12.296 2.866 1.00 93.00 84 VAL A CA 1
ATOM 545 C C . VAL A 1 84 ? -15.192 12.052 4.364 1.00 93.00 84 VAL A C 1
ATOM 547 O O . VAL A 1 84 ? -16.301 12.149 4.894 1.00 93.00 84 VAL A O 1
ATOM 550 N N . THR A 1 85 ? -14.105 11.736 5.070 1.00 95.56 85 THR A N 1
ATOM 551 C CA . THR A 1 85 ? -14.181 11.359 6.487 1.00 95.56 85 THR A CA 1
ATOM 552 C C . THR A 1 85 ? -14.010 12.540 7.437 1.00 95.56 85 THR A C 1
ATOM 554 O O . THR A 1 85 ? -14.551 12.511 8.542 1.00 95.56 85 THR A O 1
ATOM 557 N N . GLY A 1 86 ? -13.283 13.582 7.030 1.00 95.69 86 GLY A N 1
ATOM 558 C CA . GLY A 1 86 ? -12.852 14.673 7.903 1.00 95.69 86 GLY A CA 1
ATOM 559 C C . GLY A 1 86 ? -11.754 14.281 8.900 1.00 95.69 86 GLY A C 1
ATOM 560 O O . GLY A 1 86 ? -11.505 15.034 9.838 1.00 95.69 86 GLY A O 1
ATOM 561 N N . LEU A 1 87 ? -11.126 13.110 8.741 1.00 96.62 87 LEU A N 1
ATOM 562 C CA . LEU A 1 87 ? -10.029 12.654 9.596 1.00 96.62 87 LEU A CA 1
ATOM 563 C C . LEU A 1 87 ? -8.703 13.303 9.203 1.00 96.62 87 LEU A C 1
ATOM 565 O O . LEU A 1 87 ? -8.454 13.614 8.038 1.00 96.62 87 LEU A O 1
ATOM 569 N N . THR A 1 88 ? -7.816 13.454 10.185 1.00 97.00 88 THR A N 1
ATOM 570 C CA . THR A 1 88 ? -6.415 13.801 9.919 1.00 97.00 88 THR A CA 1
ATOM 571 C C . THR A 1 88 ? -5.630 12.555 9.500 1.00 97.00 88 THR A C 1
ATOM 573 O O . THR A 1 88 ? -5.936 11.453 9.953 1.00 97.00 88 THR A O 1
ATOM 576 N N . LEU A 1 89 ? -4.619 12.718 8.641 1.00 96.56 89 LEU A N 1
ATOM 577 C CA . LEU A 1 89 ? -3.677 11.639 8.324 1.00 96.56 89 LEU A CA 1
ATOM 578 C C . LEU A 1 89 ? -2.307 11.960 8.904 1.00 96.56 89 LEU A C 1
ATOM 580 O O . LEU A 1 89 ? -1.834 13.091 8.779 1.00 96.56 89 LEU A O 1
ATOM 584 N N . ASN A 1 90 ? -1.692 10.955 9.512 1.00 97.38 90 ASN A N 1
ATOM 585 C CA . ASN A 1 90 ? -0.297 10.948 9.923 1.00 97.38 90 ASN A CA 1
ATOM 586 C C . ASN A 1 90 ? 0.435 9.919 9.065 1.00 97.38 90 ASN A C 1
ATOM 588 O O . ASN A 1 90 ? 0.247 8.722 9.240 1.00 97.38 90 ASN A O 1
ATOM 592 N N . GLU A 1 91 ? 1.208 10.396 8.103 1.00 96.94 91 GLU A N 1
ATOM 593 C CA . GLU A 1 91 ? 1.776 9.567 7.042 1.00 96.94 91 GLU A CA 1
ATOM 594 C C . GLU A 1 91 ? 3.240 9.280 7.400 1.00 96.94 91 GLU A C 1
ATOM 596 O O . GLU A 1 91 ? 4.098 10.161 7.330 1.00 96.94 91 GLU A O 1
ATOM 601 N N . LEU A 1 92 ? 3.511 8.068 7.884 1.00 97.44 92 LEU A N 1
ATOM 602 C CA . LEU A 1 92 ? 4.840 7.631 8.303 1.00 97.44 92 LEU A CA 1
ATOM 603 C C . LEU A 1 92 ? 5.619 7.105 7.104 1.00 97.44 92 LEU A C 1
ATOM 605 O O . LEU A 1 92 ? 5.064 6.388 6.285 1.00 97.44 92 LEU A O 1
ATOM 609 N N . ASN A 1 93 ? 6.911 7.428 7.037 1.00 95.06 93 ASN A N 1
ATOM 610 C CA . ASN A 1 93 ? 7.856 6.885 6.055 1.00 95.06 93 ASN A CA 1
ATOM 611 C C . ASN A 1 93 ? 7.222 6.572 4.674 1.00 95.06 93 ASN A C 1
ATOM 613 O O . ASN A 1 93 ? 7.114 5.394 4.331 1.00 95.06 93 ASN A O 1
ATOM 617 N N . PRO A 1 94 ? 6.728 7.578 3.919 1.00 92.12 94 PRO A N 1
ATOM 618 C CA . PRO A 1 94 ? 5.998 7.321 2.675 1.00 92.12 94 PRO A CA 1
ATOM 619 C C . PRO A 1 94 ? 6.812 6.536 1.644 1.00 92.12 94 PRO A C 1
ATOM 621 O O . PRO A 1 94 ? 6.228 5.807 0.862 1.00 92.12 94 PRO A O 1
ATOM 624 N N . ASP A 1 95 ? 8.141 6.636 1.684 1.00 89.56 95 ASP A N 1
ATOM 625 C CA . ASP A 1 95 ? 9.055 5.927 0.781 1.00 89.56 95 ASP A CA 1
ATOM 626 C C . ASP A 1 95 ? 9.586 4.600 1.375 1.00 89.56 95 ASP A C 1
ATOM 628 O O . ASP A 1 95 ? 10.589 4.064 0.904 1.00 89.56 95 ASP A O 1
ATOM 632 N N . GLY A 1 96 ? 8.966 4.100 2.450 1.00 90.94 96 GLY A N 1
ATOM 633 C CA . GLY A 1 96 ? 9.325 2.836 3.095 1.00 90.94 96 GLY A CA 1
ATOM 634 C C . GLY A 1 96 ? 8.917 1.605 2.287 1.00 90.94 96 GLY A C 1
ATOM 635 O O . GLY A 1 96 ? 8.031 1.675 1.442 1.00 90.94 96 GLY A O 1
ATOM 636 N N . GLY A 1 97 ? 9.557 0.469 2.574 1.00 91.19 97 GLY A N 1
ATOM 637 C CA . GLY A 1 97 ? 9.178 -0.833 2.008 1.00 91.19 97 GLY A CA 1
ATOM 638 C C . GLY A 1 97 ? 8.472 -1.747 3.012 1.00 91.19 97 GLY A C 1
ATOM 639 O O . GLY A 1 97 ? 8.431 -1.459 4.214 1.00 91.19 97 GLY A O 1
ATOM 640 N N . SER A 1 98 ? 8.023 -2.919 2.546 1.00 93.50 98 SER A N 1
ATOM 641 C CA . SER A 1 98 ? 7.269 -3.886 3.363 1.00 93.50 98 SER A CA 1
ATOM 642 C C . SER A 1 98 ? 7.987 -4.251 4.673 1.00 93.50 98 SER A C 1
ATOM 644 O O . SER A 1 98 ? 7.377 -4.412 5.733 1.00 93.50 98 SER A O 1
ATOM 646 N N . GLY A 1 99 ? 9.319 -4.377 4.630 1.00 93.12 99 GLY A N 1
ATOM 647 C CA . GLY A 1 99 ? 10.134 -4.667 5.811 1.00 93.12 99 GLY A CA 1
ATOM 648 C C . GLY A 1 99 ? 10.096 -3.559 6.870 1.00 93.12 99 GLY A C 1
ATOM 649 O O . GLY A 1 99 ? 10.060 -3.857 8.070 1.00 93.12 99 GLY A O 1
ATOM 650 N N . ASP A 1 100 ? 10.064 -2.294 6.448 1.00 94.56 100 ASP A N 1
ATOM 651 C CA . ASP A 1 100 ? 9.991 -1.141 7.349 1.00 94.56 100 ASP A CA 1
ATOM 652 C C . ASP A 1 100 ? 8.647 -1.091 8.069 1.00 94.56 100 ASP A C 1
ATOM 654 O O . ASP A 1 100 ? 8.605 -0.835 9.272 1.00 94.56 100 ASP A O 1
ATOM 658 N N . GLU A 1 101 ? 7.556 -1.408 7.373 1.00 96.31 101 GLU A N 1
ATOM 659 C CA . GLU A 1 101 ? 6.209 -1.451 7.945 1.00 96.31 101 GLU A CA 1
ATOM 660 C C . GLU A 1 101 ? 6.085 -2.511 9.040 1.00 96.31 101 GLU A C 1
ATOM 662 O O . GLU A 1 101 ? 5.624 -2.238 10.154 1.00 96.31 101 GLU A O 1
ATOM 667 N N . ILE A 1 102 ? 6.583 -3.720 8.767 1.00 96.50 102 ILE A N 1
ATOM 668 C CA . ILE A 1 102 ? 6.614 -4.808 9.750 1.00 96.50 102 ILE A CA 1
ATOM 669 C C . ILE A 1 102 ? 7.458 -4.426 10.969 1.00 96.50 102 ILE A C 1
ATOM 671 O O . ILE A 1 102 ? 7.060 -4.686 12.112 1.00 96.50 102 ILE A O 1
ATOM 675 N N . ASN A 1 103 ? 8.609 -3.790 10.752 1.00 95.50 103 ASN A N 1
ATOM 676 C CA . ASN A 1 103 ? 9.459 -3.318 11.839 1.00 95.50 103 ASN A CA 1
ATOM 677 C C . ASN A 1 103 ? 8.797 -2.184 12.629 1.00 95.50 103 ASN A C 1
ATOM 679 O O . ASN A 1 103 ? 8.885 -2.177 13.857 1.00 95.50 103 ASN A O 1
ATOM 683 N N . ALA A 1 104 ? 8.079 -1.274 11.969 1.00 96.56 104 ALA A N 1
ATOM 684 C CA . ALA A 1 104 ? 7.332 -0.210 12.626 1.00 96.56 104 ALA A CA 1
ATOM 685 C C . ALA A 1 104 ? 6.269 -0.782 13.572 1.00 96.56 104 ALA A C 1
ATOM 687 O O . ALA A 1 104 ? 6.197 -0.346 14.722 1.00 96.56 104 ALA A O 1
ATOM 688 N N . ILE A 1 105 ? 5.520 -1.813 13.161 1.00 96.44 105 ILE A N 1
ATOM 689 C CA . ILE A 1 105 ? 4.571 -2.496 14.055 1.00 96.44 105 ILE A CA 1
ATOM 690 C C . ILE A 1 105 ? 5.304 -3.137 15.239 1.00 96.44 105 ILE A C 1
ATOM 692 O O . ILE A 1 105 ? 4.922 -2.932 16.393 1.00 96.44 105 ILE A O 1
ATOM 696 N N . LYS A 1 106 ? 6.368 -3.910 14.979 1.00 95.69 106 LYS A N 1
ATOM 697 C CA . LYS A 1 106 ? 7.127 -4.617 16.028 1.00 95.69 106 LYS A CA 1
ATOM 698 C C . LYS A 1 106 ? 7.699 -3.652 17.071 1.00 95.69 106 LYS A C 1
ATOM 700 O O . LYS A 1 106 ? 7.560 -3.908 18.267 1.00 95.69 106 LYS A O 1
ATOM 705 N N . ASN A 1 107 ? 8.275 -2.539 16.625 1.00 96.06 107 ASN A N 1
ATOM 706 C CA . ASN A 1 107 ? 8.922 -1.542 17.479 1.00 96.06 107 ASN A CA 1
ATOM 707 C C . ASN A 1 107 ? 7.925 -0.680 18.262 1.00 96.06 107 ASN A C 1
ATOM 709 O O . ASN A 1 107 ? 8.285 -0.117 19.293 1.00 96.06 107 ASN A O 1
ATOM 713 N N . ASN A 1 108 ? 6.675 -0.591 17.802 1.00 95.38 108 ASN A N 1
ATOM 714 C CA . ASN A 1 108 ? 5.641 0.233 18.421 1.00 95.38 108 ASN A CA 1
ATOM 715 C C . ASN A 1 108 ? 4.545 -0.583 19.123 1.00 95.38 108 ASN A C 1
ATOM 717 O O . ASN A 1 108 ? 3.492 -0.036 19.454 1.00 95.38 108 ASN A O 1
ATOM 721 N N . LYS A 1 109 ? 4.771 -1.873 19.413 1.00 90.12 109 LYS A N 1
ATOM 722 C CA . LYS A 1 109 ? 3.825 -2.673 20.208 1.00 90.12 109 LYS A CA 1
ATOM 723 C C . LYS A 1 109 ? 3.571 -2.015 21.570 1.00 90.12 109 LYS A C 1
ATOM 725 O O . LYS A 1 109 ? 4.491 -1.804 22.353 1.00 90.12 109 LYS A O 1
ATOM 730 N N . GLY A 1 110 ? 2.303 -1.710 21.852 1.00 86.19 110 GLY A N 1
ATOM 731 C CA . GLY A 1 110 ? 1.885 -1.030 23.084 1.00 86.19 110 GLY A CA 1
ATOM 732 C C . GLY A 1 110 ? 2.141 0.482 23.103 1.00 86.19 110 GLY A C 1
ATOM 733 O O . GLY A 1 110 ? 1.789 1.137 24.083 1.00 86.19 110 GLY A O 1
ATOM 734 N N . ASN A 1 111 ? 2.715 1.051 22.038 1.00 87.69 111 ASN A N 1
ATOM 735 C CA . ASN A 1 111 ? 2.840 2.494 21.892 1.00 87.69 111 ASN A CA 1
ATOM 736 C C . ASN A 1 111 ? 1.460 3.105 21.603 1.00 87.69 111 ASN A C 1
ATOM 738 O O . ASN A 1 111 ? 0.718 2.617 20.755 1.00 87.69 111 ASN A O 1
ATOM 742 N N . THR A 1 112 ? 1.124 4.183 22.309 1.00 80.31 112 THR A N 1
ATOM 743 C CA . THR A 1 112 ? -0.117 4.957 22.113 1.00 80.31 112 THR A CA 1
ATOM 744 C C . THR A 1 112 ? 0.131 6.289 21.399 1.00 80.31 112 THR A C 1
ATOM 746 O O . THR A 1 112 ? -0.797 7.066 21.183 1.00 80.31 112 THR A O 1
ATOM 749 N N . GLY A 1 113 ? 1.390 6.569 21.045 1.00 82.56 113 GLY A N 1
ATOM 750 C CA . GLY A 1 113 ? 1.797 7.734 20.273 1.00 82.56 113 GLY A CA 1
ATOM 751 C C . GLY A 1 113 ? 1.630 7.555 18.762 1.00 82.56 113 GLY A C 1
ATOM 752 O O . GLY A 1 113 ? 1.154 6.542 18.264 1.00 82.56 113 GLY A O 1
ATOM 753 N N . ASN A 1 114 ? 2.088 8.553 18.011 1.00 89.50 114 ASN A N 1
ATOM 754 C CA . ASN A 1 114 ? 1.864 8.677 16.565 1.00 89.50 114 ASN A CA 1
ATOM 755 C C . ASN A 1 114 ? 2.859 7.874 15.703 1.00 89.50 114 ASN A C 1
ATOM 757 O O . ASN A 1 114 ? 3.191 8.307 14.604 1.00 89.50 114 ASN A O 1
ATOM 761 N N . GLN A 1 115 ? 3.436 6.792 16.221 1.00 93.50 115 GLN A N 1
ATOM 762 C CA . GLN A 1 115 ? 4.474 6.014 15.521 1.00 93.50 115 GLN A CA 1
ATOM 763 C C . GLN A 1 115 ? 4.045 4.570 15.240 1.00 93.50 115 GLN A C 1
ATOM 765 O O . GLN A 1 115 ? 4.726 3.871 14.496 1.00 93.50 115 GLN A O 1
ATOM 770 N N . ALA A 1 116 ? 2.923 4.124 15.813 1.00 93.31 116 ALA A N 1
ATOM 771 C CA . ALA A 1 116 ? 2.303 2.862 15.442 1.00 93.31 116 ALA A CA 1
ATOM 772 C C . ALA A 1 116 ? 1.453 3.076 14.176 1.00 93.31 116 ALA A C 1
ATOM 774 O O . ALA A 1 116 ? 0.571 3.939 14.206 1.00 93.31 116 ALA A O 1
ATOM 775 N N . PRO A 1 117 ? 1.706 2.344 13.078 1.00 95.88 117 PRO A N 1
ATOM 776 C CA . PRO A 1 117 ? 0.830 2.384 11.917 1.00 95.88 117 PRO A CA 1
ATOM 777 C C . PRO A 1 117 ? -0.507 1.698 12.215 1.00 95.88 117 PRO A C 1
ATOM 779 O O . PRO A 1 117 ? -0.558 0.676 12.901 1.00 95.88 117 PRO A O 1
ATOM 782 N N . ASP A 1 118 ? -1.579 2.268 11.673 1.00 95.12 118 ASP A N 1
ATOM 783 C CA . ASP A 1 118 ? -2.950 1.757 11.755 1.00 95.12 118 ASP A CA 1
ATOM 784 C C . ASP A 1 118 ? -3.284 0.821 10.580 1.00 95.12 118 ASP A C 1
ATOM 786 O O . ASP A 1 118 ? -4.120 -0.074 10.701 1.00 95.12 118 ASP A O 1
ATOM 790 N N . VAL A 1 119 ? -2.622 1.029 9.440 1.00 94.31 119 VAL A N 1
ATOM 791 C CA . VAL A 1 119 ? -2.753 0.254 8.202 1.00 94.31 119 VAL A CA 1
ATOM 792 C C . VAL A 1 119 ? -1.380 0.109 7.549 1.00 94.31 119 VAL A C 1
ATOM 794 O O . VAL A 1 119 ? -0.553 1.014 7.663 1.00 94.31 119 VAL A O 1
ATOM 797 N N . ILE A 1 120 ? -1.162 -1.028 6.891 1.00 95.94 120 ILE A N 1
ATOM 798 C CA . ILE A 1 120 ? 0.039 -1.357 6.115 1.00 95.94 120 ILE A CA 1
ATOM 799 C C . ILE A 1 120 ? -0.370 -1.809 4.705 1.00 95.94 120 ILE A C 1
ATOM 801 O O . ILE A 1 120 ? -1.456 -2.383 4.562 1.00 95.94 120 ILE A O 1
ATOM 805 N N . ASP A 1 121 ? 0.484 -1.576 3.709 1.00 95.19 121 ASP A N 1
ATOM 806 C CA . ASP A 1 121 ? 0.373 -2.100 2.336 1.00 95.19 121 ASP A CA 1
ATOM 807 C C . ASP A 1 121 ? 1.670 -2.831 1.972 1.00 95.19 121 ASP A C 1
ATOM 809 O O . ASP A 1 121 ? 2.662 -2.223 1.590 1.00 95.19 121 ASP A O 1
ATOM 813 N N . VAL A 1 122 ? 1.666 -4.156 2.124 1.00 94.12 122 VAL A N 1
ATOM 814 C CA . VAL A 1 122 ? 2.875 -4.982 2.028 1.00 94.12 122 VAL A CA 1
ATOM 815 C C . VAL A 1 122 ? 2.786 -5.987 0.890 1.00 94.12 122 VAL A C 1
ATOM 817 O O . VAL A 1 122 ? 1.711 -6.484 0.548 1.00 94.12 122 VAL A O 1
ATOM 820 N N . GLY A 1 123 ? 3.946 -6.408 0.379 1.00 91.69 123 GLY A N 1
ATOM 821 C CA . GLY A 1 123 ? 4.022 -7.505 -0.581 1.00 91.69 123 GLY A CA 1
ATOM 822 C C . GLY A 1 123 ? 3.313 -8.778 -0.087 1.00 91.69 123 GLY A C 1
ATOM 823 O O . GLY A 1 123 ? 3.341 -9.118 1.098 1.00 91.69 123 GLY A O 1
ATOM 824 N N . LEU A 1 124 ? 2.713 -9.540 -1.011 1.00 89.75 124 LEU A N 1
ATOM 825 C CA . LEU A 1 124 ? 1.834 -10.684 -0.706 1.00 89.75 124 LEU A CA 1
ATOM 826 C C . LEU A 1 124 ? 2.445 -11.721 0.263 1.00 89.75 124 LEU A C 1
ATOM 828 O O . LEU A 1 124 ? 1.734 -12.346 1.050 1.00 89.75 124 LEU A O 1
ATOM 832 N N . SER A 1 125 ? 3.767 -11.909 0.232 1.00 89.88 125 SER A N 1
ATOM 833 C CA . SER A 1 125 ? 4.488 -12.841 1.111 1.00 89.88 125 SER A CA 1
ATOM 834 C C . SER A 1 125 ? 4.544 -12.396 2.581 1.00 89.88 125 SER A C 1
ATOM 836 O O . SER A 1 125 ? 4.719 -13.243 3.464 1.00 89.88 125 SER A O 1
ATOM 838 N N . PHE A 1 126 ? 4.368 -11.103 2.870 1.00 94.31 126 PHE A N 1
ATOM 839 C CA . PHE A 1 126 ? 4.415 -10.541 4.221 1.00 94.31 126 PHE A CA 1
ATOM 840 C C . PHE A 1 126 ? 3.106 -10.732 4.998 1.00 94.31 126 PHE A C 1
ATOM 842 O O . PHE A 1 126 ? 3.141 -10.837 6.222 1.00 94.31 126 PHE A O 1
ATOM 849 N N . GLY A 1 127 ? 1.957 -10.865 4.327 1.00 94.88 127 GLY A N 1
ATOM 850 C CA . GLY A 1 127 ? 0.665 -11.103 4.990 1.00 94.88 127 GLY A CA 1
ATOM 851 C C . GLY A 1 127 ? 0.661 -12.357 5.886 1.00 94.88 127 GLY A C 1
ATOM 852 O O . GLY A 1 127 ? 0.379 -12.260 7.087 1.00 94.88 127 GLY A O 1
ATOM 853 N N . PRO A 1 128 ? 1.027 -13.545 5.362 1.00 95.38 128 PRO A N 1
ATOM 854 C CA . PRO A 1 128 ? 1.113 -14.768 6.160 1.00 95.38 128 PRO A CA 1
ATOM 855 C C . PRO A 1 128 ? 2.120 -14.696 7.318 1.00 95.38 128 PRO A C 1
ATOM 857 O O . PRO A 1 128 ? 1.849 -15.229 8.398 1.00 95.38 128 PRO A O 1
ATOM 860 N N . SER A 1 129 ? 3.272 -14.043 7.125 1.00 95.56 129 SER A N 1
ATOM 861 C CA . SER A 1 129 ? 4.286 -13.911 8.180 1.00 95.56 129 SER A CA 1
ATOM 862 C C . SER A 1 129 ? 3.834 -12.941 9.276 1.00 95.56 129 SER A C 1
ATOM 864 O O . SER A 1 129 ? 3.943 -13.263 10.457 1.00 95.56 129 SER A O 1
ATOM 866 N N . ALA A 1 130 ? 3.218 -11.817 8.910 1.00 96.50 130 ALA A N 1
ATOM 867 C CA . ALA A 1 130 ? 2.649 -10.857 9.848 1.00 96.50 130 ALA A CA 1
ATOM 868 C C . ALA A 1 130 ? 1.493 -11.452 10.672 1.00 96.50 130 ALA A C 1
ATOM 870 O O . ALA A 1 130 ? 1.416 -11.210 11.881 1.00 96.50 130 ALA A O 1
ATOM 871 N N . LYS A 1 131 ? 0.639 -12.290 10.058 1.00 97.00 131 LYS A N 1
ATOM 872 C CA . LYS A 1 131 ? -0.380 -13.083 10.773 1.00 97.00 131 LYS A CA 1
ATOM 873 C C . LYS A 1 131 ? 0.271 -14.022 11.786 1.00 97.00 131 LYS A C 1
ATOM 875 O O . LYS A 1 131 ? -0.109 -14.022 12.955 1.00 97.00 131 LYS A O 1
ATOM 880 N N . LYS A 1 132 ? 1.263 -14.806 11.352 1.00 97.12 132 LYS A N 1
ATOM 881 C CA . LYS A 1 132 ? 1.990 -15.753 12.213 1.00 97.12 132 LYS A CA 1
ATOM 882 C C . LYS A 1 132 ? 2.644 -15.062 13.417 1.00 97.12 132 LYS A C 1
ATOM 884 O O . LYS A 1 132 ? 2.617 -15.613 14.514 1.00 97.12 132 LYS A O 1
ATOM 889 N N . ASP A 1 133 ? 3.184 -13.863 13.218 1.00 96.25 133 ASP A N 1
ATOM 890 C CA . ASP A 1 133 ? 3.851 -13.060 14.251 1.00 96.25 133 ASP A CA 1
ATOM 891 C C . ASP A 1 133 ? 2.869 -12.252 15.137 1.00 96.25 133 ASP A C 1
ATOM 893 O O . ASP A 1 133 ? 3.294 -11.532 16.053 1.00 96.25 133 ASP A O 1
ATOM 897 N N . GLY A 1 134 ? 1.557 -12.344 14.876 1.00 96.06 134 GLY A N 1
ATOM 898 C CA . GLY A 1 134 ? 0.514 -11.637 15.625 1.00 96.06 134 GLY A CA 1
ATOM 899 C C . GLY A 1 134 ? 0.618 -10.115 15.509 1.00 96.06 134 GLY A C 1
ATOM 900 O O . GLY A 1 134 ? 0.469 -9.408 16.507 1.00 96.06 134 GLY A O 1
ATOM 901 N N . LEU A 1 135 ? 0.966 -9.615 14.321 1.00 96.19 135 LEU A N 1
ATOM 902 C CA . LEU A 1 135 ? 1.182 -8.186 14.059 1.00 96.19 135 LEU A CA 1
ATOM 903 C C . LEU A 1 135 ? -0.061 -7.487 13.508 1.00 96.19 135 LEU A C 1
ATOM 905 O O . LEU A 1 135 ? -0.203 -6.283 13.678 1.00 96.19 135 LEU A O 1
ATOM 909 N N . ILE A 1 136 ? -0.947 -8.245 12.866 1.00 96.19 136 ILE A N 1
ATOM 910 C CA . ILE A 1 136 ? -2.130 -7.741 12.167 1.00 96.19 136 ILE A CA 1
ATOM 911 C C . ILE A 1 136 ? -3.406 -8.329 12.762 1.00 96.19 136 ILE A C 1
ATOM 913 O O . ILE A 1 136 ? -3.393 -9.402 13.369 1.00 96.19 136 ILE A O 1
ATOM 917 N N . GLN A 1 137 ? -4.513 -7.612 12.588 1.00 96.19 137 GLN A N 1
ATOM 918 C CA . GLN A 1 137 ? -5.824 -8.000 13.099 1.00 96.19 137 GLN A CA 1
ATOM 919 C C . GLN A 1 137 ? -6.744 -8.395 11.941 1.00 96.19 137 GLN A C 1
ATOM 921 O O . GLN A 1 137 ? -6.695 -7.755 10.892 1.00 96.19 137 GLN A O 1
ATOM 926 N N . PRO A 1 138 ? -7.594 -9.423 12.105 1.00 97.25 138 PRO A N 1
ATOM 927 C CA . PRO A 1 138 ? -8.514 -9.819 11.053 1.00 97.25 138 PRO A CA 1
ATOM 928 C C . PRO A 1 138 ? -9.594 -8.760 10.820 1.00 97.25 138 PRO A C 1
ATOM 930 O O . PRO A 1 138 ? -10.258 -8.312 11.755 1.00 97.25 138 PRO A O 1
ATOM 933 N N . TYR A 1 139 ? -9.816 -8.415 9.554 1.00 95.12 139 TYR A N 1
ATOM 934 C CA . TYR A 1 139 ? -10.908 -7.556 9.123 1.00 95.12 139 TYR A CA 1
ATOM 935 C C . TYR A 1 139 ? -11.387 -7.940 7.719 1.00 95.12 139 TYR A C 1
ATOM 937 O O . TYR A 1 139 ? -10.640 -7.894 6.745 1.00 95.12 139 TYR A O 1
ATOM 945 N N . LYS A 1 140 ? -12.674 -8.284 7.611 1.00 95.50 140 LYS A N 1
ATOM 946 C CA . LYS A 1 140 ? -13.334 -8.571 6.334 1.00 95.50 140 LYS A CA 1
ATOM 947 C C . LYS A 1 140 ? -14.021 -7.305 5.831 1.00 95.50 140 LYS A C 1
ATOM 949 O O . LYS A 1 140 ? -14.949 -6.800 6.466 1.00 95.50 140 LYS A O 1
ATOM 954 N N . VAL A 1 141 ? -13.547 -6.780 4.703 1.00 92.44 141 VAL A N 1
ATOM 955 C CA . VAL A 1 141 ? -14.142 -5.612 4.037 1.00 92.44 141 VAL A CA 1
ATOM 956 C C . VAL A 1 141 ? -15.568 -5.901 3.548 1.00 92.44 141 VAL A C 1
ATOM 958 O O . VAL A 1 141 ? -15.920 -7.060 3.345 1.00 92.44 141 VAL A O 1
ATOM 961 N N . PRO A 1 142 ? -16.410 -4.879 3.304 1.00 90.75 142 PRO A N 1
ATOM 962 C CA . PRO A 1 142 ? -17.766 -5.092 2.781 1.00 90.75 142 PRO A CA 1
ATOM 963 C C . PRO A 1 142 ? -17.821 -5.892 1.469 1.00 90.75 142 PRO A C 1
ATOM 965 O O . PRO A 1 142 ? -18.808 -6.565 1.201 1.00 90.75 142 PRO A O 1
ATOM 968 N N . THR A 1 143 ? -16.756 -5.841 0.668 1.00 90.94 143 THR A N 1
ATOM 969 C CA . THR A 1 143 ? -16.593 -6.571 -0.598 1.00 90.94 143 THR A CA 1
ATOM 970 C C . THR A 1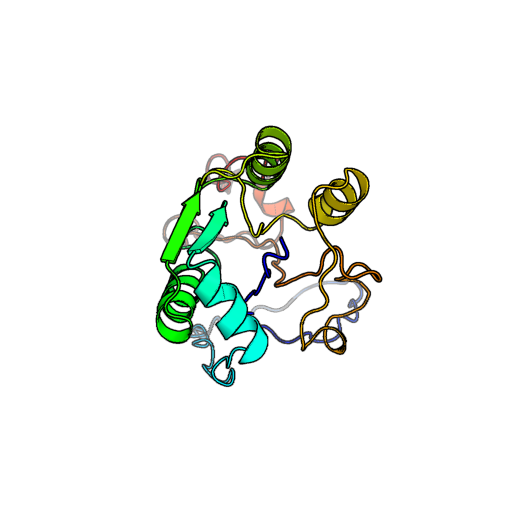 143 ? -15.869 -7.913 -0.433 1.00 90.94 143 THR A C 1
ATOM 972 O O . THR A 1 143 ? -15.395 -8.479 -1.408 1.00 90.94 143 THR A O 1
ATOM 975 N N . TRP A 1 144 ? -15.762 -8.455 0.785 1.00 95.12 144 TRP A N 1
ATOM 976 C CA . TRP A 1 144 ? -14.967 -9.656 1.080 1.00 95.12 144 TRP A CA 1
ATOM 977 C C . TRP A 1 144 ? -15.273 -10.856 0.174 1.00 95.12 144 TRP A C 1
ATOM 979 O O . TRP A 1 144 ? -14.371 -11.590 -0.246 1.00 95.12 144 TRP A O 1
ATOM 989 N N . ASP A 1 145 ? -16.551 -11.042 -0.142 1.00 96.06 145 ASP A N 1
ATOM 990 C CA . ASP A 1 145 ? -17.025 -12.162 -0.953 1.00 96.06 145 ASP A CA 1
ATOM 991 C C . ASP A 1 145 ? -16.681 -12.002 -2.441 1.00 96.06 145 ASP A C 1
ATOM 993 O O . ASP A 1 145 ? -16.718 -12.977 -3.186 1.00 96.06 145 ASP A O 1
ATOM 997 N N . THR A 1 146 ? -16.291 -10.799 -2.884 1.00 94.50 146 THR A N 1
ATOM 998 C CA . THR A 1 146 ? -15.837 -10.555 -4.262 1.00 94.50 146 THR A CA 1
ATOM 999 C C . THR A 1 146 ? -14.344 -10.814 -4.447 1.00 94.50 146 THR A C 1
ATOM 1001 O O . THR A 1 146 ? -13.867 -10.829 -5.580 1.00 94.50 146 THR A O 1
ATOM 1004 N N . ILE A 1 147 ? -13.589 -10.986 -3.358 1.00 94.31 147 ILE A N 1
ATOM 1005 C CA . ILE A 1 147 ? -12.146 -11.237 -3.404 1.00 94.31 147 ILE A CA 1
ATOM 1006 C C . ILE A 1 147 ? -11.917 -12.740 -3.637 1.00 94.31 147 ILE A C 1
ATOM 1008 O O . ILE A 1 147 ? -12.452 -13.544 -2.864 1.00 94.31 147 ILE A O 1
ATOM 1012 N N . PRO A 1 148 ? -11.131 -13.155 -4.651 1.00 94.62 148 PRO A N 1
ATOM 1013 C CA . PRO A 1 148 ? -10.809 -14.564 -4.875 1.00 94.62 148 PRO A CA 1
ATOM 1014 C C . PRO A 1 148 ? -10.150 -15.213 -3.653 1.00 94.62 148 PRO A C 1
ATOM 1016 O O . PRO A 1 148 ? -9.294 -14.606 -3.013 1.00 94.62 148 PRO A O 1
ATOM 1019 N N . ASP A 1 149 ? -10.482 -16.473 -3.364 1.00 96.06 149 ASP A N 1
ATOM 1020 C CA . ASP A 1 149 ? -9.905 -17.204 -2.222 1.00 96.06 149 ASP A CA 1
ATOM 1021 C C . ASP A 1 149 ? -8.380 -17.366 -2.324 1.00 96.06 149 ASP A C 1
ATOM 1023 O O . ASP A 1 149 ? -7.689 -17.443 -1.315 1.00 96.06 149 ASP A O 1
ATOM 1027 N N . THR A 1 150 ? -7.830 -17.353 -3.541 1.00 93.38 150 THR A N 1
ATOM 1028 C CA . THR A 1 150 ? -6.378 -17.379 -3.783 1.00 93.38 150 THR A CA 1
ATOM 1029 C C . THR A 1 150 ? -5.677 -16.063 -3.446 1.00 93.38 150 THR A C 1
ATOM 1031 O O . THR A 1 150 ? -4.452 -16.018 -3.435 1.00 93.38 150 THR A O 1
ATOM 1034 N N . ALA A 1 151 ? -6.434 -14.992 -3.211 1.00 94.94 151 ALA A N 1
ATOM 1035 C CA . ALA A 1 151 ? -5.936 -13.647 -2.950 1.00 94.94 151 ALA A CA 1
ATOM 1036 C C . ALA A 1 151 ? -6.342 -13.145 -1.556 1.00 94.94 151 ALA A C 1
ATOM 1038 O O . ALA A 1 151 ? -6.348 -11.941 -1.320 1.00 94.94 151 ALA A O 1
ATOM 1039 N N . LYS A 1 152 ? -6.71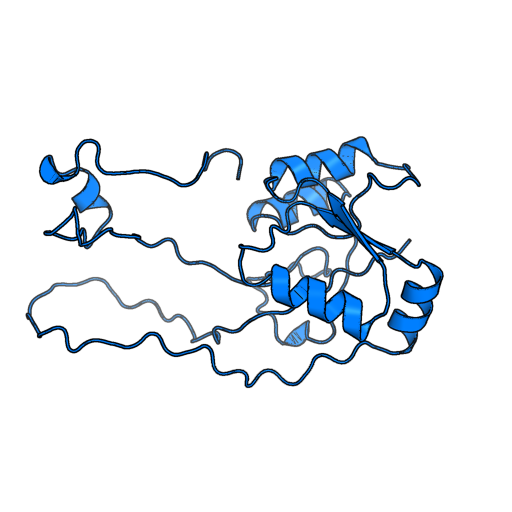1 -14.033 -0.625 1.00 96.56 152 LYS A N 1
ATOM 1040 C CA . LYS A 1 152 ? -7.054 -13.636 0.744 1.00 96.56 152 LYS A CA 1
ATOM 1041 C C . LYS A 1 152 ? -6.784 -14.726 1.768 1.00 96.56 152 LYS A C 1
ATOM 1043 O O . LYS A 1 152 ? -6.823 -15.915 1.470 1.00 96.56 152 LYS A O 1
ATOM 1048 N N . ASP A 1 153 ? -6.584 -14.306 3.008 1.00 97.50 153 ASP A N 1
ATOM 1049 C CA . ASP A 1 153 ? -6.608 -15.196 4.158 1.00 97.50 153 ASP A CA 1
ATOM 1050 C C . ASP A 1 153 ? -8.058 -15.531 4.547 1.00 97.50 153 ASP A C 1
ATOM 1052 O O . ASP A 1 153 ? -8.847 -14.604 4.739 1.00 97.50 153 ASP A O 1
ATOM 1056 N N . PRO A 1 154 ? -8.438 -16.807 4.747 1.00 96.19 154 PRO A N 1
ATOM 1057 C CA . PRO A 1 154 ? -9.816 -17.184 5.090 1.00 96.19 154 PRO A CA 1
ATOM 1058 C C . PRO A 1 154 ? -10.383 -16.489 6.343 1.00 96.19 154 PRO A C 1
ATOM 1060 O O . PRO A 1 154 ? -11.590 -16.209 6.423 1.00 96.19 154 PRO A O 1
ATOM 1063 N N . ASP A 1 155 ? -9.512 -16.164 7.303 1.00 96.00 155 ASP A N 1
ATOM 1064 C CA . ASP A 1 155 ? -9.891 -15.539 8.572 1.00 96.00 155 ASP A CA 1
ATOM 1065 C C . ASP A 1 155 ? -9.982 -14.009 8.464 1.00 96.00 155 ASP A C 1
ATOM 1067 O O . ASP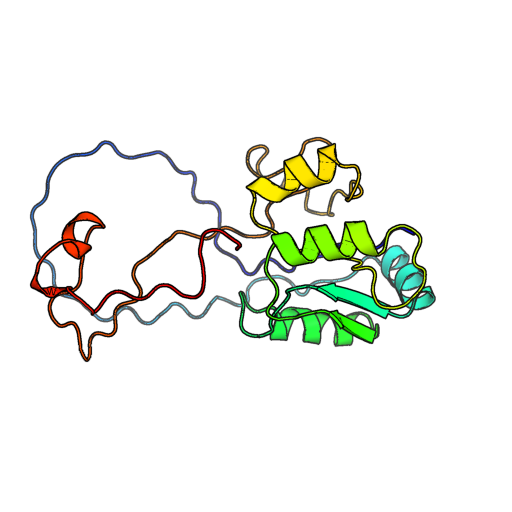 A 1 155 ? -10.454 -13.352 9.391 1.00 96.00 155 ASP A O 1
ATOM 1071 N N . GLY A 1 156 ? -9.592 -13.427 7.326 1.00 97.06 156 GLY A N 1
ATOM 1072 C CA . GLY A 1 156 ? -9.589 -11.982 7.118 1.00 97.06 156 GLY A CA 1
ATOM 1073 C C . GLY A 1 156 ? -8.336 -11.278 7.620 1.00 97.06 156 GLY A C 1
ATOM 1074 O O . GLY A 1 156 ? -8.366 -10.062 7.752 1.00 97.06 156 GLY A O 1
ATOM 1075 N N . SER A 1 157 ? -7.253 -11.998 7.940 1.00 97.12 157 SER A N 1
ATOM 1076 C CA . SER A 1 157 ? -6.016 -11.360 8.418 1.00 97.12 157 SER A CA 1
ATOM 1077 C C . SER A 1 157 ? -5.322 -10.514 7.351 1.00 97.12 157 SER A C 1
ATOM 1079 O O . SER A 1 157 ? -4.709 -9.514 7.693 1.00 97.12 157 SER A O 1
ATOM 1081 N N . TRP A 1 158 ? -5.413 -10.903 6.081 1.00 97.00 158 TRP A N 1
ATOM 1082 C CA . TRP A 1 158 ? -4.903 -10.143 4.940 1.00 97.00 158 TRP A CA 1
ATOM 1083 C C . TRP A 1 158 ? -5.740 -10.458 3.694 1.00 97.00 158 TRP A C 1
ATOM 1085 O O . TRP A 1 158 ? -6.396 -11.501 3.620 1.00 97.00 158 TRP A O 1
ATOM 1095 N N . TYR A 1 159 ? -5.724 -9.556 2.720 1.00 96.62 159 TYR A N 1
ATOM 1096 C CA . TYR A 1 159 ? -6.318 -9.740 1.399 1.00 96.62 159 TYR A CA 1
ATOM 1097 C C . TYR A 1 159 ? -5.562 -8.889 0.381 1.00 96.62 159 TYR A C 1
ATOM 1099 O O . TYR A 1 159 ? -5.003 -7.861 0.745 1.00 96.62 159 TYR A O 1
ATOM 1107 N N . GLY A 1 160 ? -5.530 -9.336 -0.871 1.00 93.56 160 GLY A N 1
ATOM 1108 C CA . GLY A 1 160 ? -4.983 -8.569 -1.981 1.00 93.56 160 GLY A CA 1
ATOM 1109 C C . GLY A 1 160 ? -5.910 -7.411 -2.318 1.00 93.56 160 GLY A C 1
ATOM 1110 O O . GLY A 1 160 ? -7.116 -7.598 -2.497 1.00 93.56 160 GLY A O 1
ATOM 1111 N N . ASP A 1 161 ? -5.341 -6.222 -2.389 1.00 89.94 161 ASP A N 1
ATOM 1112 C CA . ASP A 1 161 ? -6.028 -4.971 -2.673 1.00 89.94 161 ASP A CA 1
ATOM 1113 C C . ASP A 1 161 ? -5.884 -4.555 -4.149 1.00 89.94 161 ASP A C 1
ATOM 1115 O O . ASP A 1 161 ? -6.839 -4.069 -4.758 1.00 89.94 161 ASP A O 1
ATOM 1119 N N . TYR A 1 162 ? -4.734 -4.850 -4.750 1.00 89.06 162 TYR A N 1
ATOM 1120 C CA . TYR A 1 162 ? -4.460 -4.835 -6.182 1.00 89.06 162 TYR A CA 1
ATOM 1121 C C . TYR A 1 162 ? -3.435 -5.926 -6.536 1.00 89.06 162 TYR A C 1
ATOM 1123 O O . TYR A 1 162 ? -2.928 -6.654 -5.684 1.00 89.06 162 TYR A O 1
ATOM 1131 N N . TYR A 1 163 ? -3.156 -6.092 -7.830 1.00 85.38 163 TYR A N 1
ATOM 1132 C CA . TYR A 1 163 ? -2.045 -6.919 -8.287 1.00 85.38 163 TYR A CA 1
ATOM 1133 C C . TYR A 1 163 ? -1.259 -6.186 -9.367 1.00 85.38 163 TYR A C 1
ATOM 1135 O O . TYR A 1 163 ? -1.814 -5.416 -10.152 1.00 85.38 163 TYR A O 1
ATOM 1143 N N . GLY A 1 164 ? 0.042 -6.449 -9.404 1.00 84.81 164 GLY A N 1
ATOM 1144 C CA . GLY A 1 164 ? 0.939 -5.994 -10.455 1.00 84.81 164 GLY A CA 1
ATOM 1145 C C . GLY A 1 164 ? 1.424 -7.163 -11.303 1.00 84.81 164 GLY A C 1
ATOM 1146 O O . GLY A 1 164 ? 1.446 -8.314 -10.864 1.00 84.81 164 GLY A O 1
ATOM 1147 N N . VAL A 1 165 ? 1.851 -6.856 -12.523 1.00 86.69 165 VAL A N 1
ATOM 1148 C CA . VAL A 1 165 ? 2.618 -7.775 -13.364 1.00 86.69 165 VAL A CA 1
ATOM 1149 C C . VAL A 1 165 ? 3.936 -7.088 -13.676 1.00 86.69 165 VAL A C 1
ATOM 1151 O O . VAL A 1 165 ? 3.937 -5.950 -14.143 1.00 86.69 165 VAL A O 1
ATOM 1154 N N . LEU A 1 166 ? 5.054 -7.765 -13.405 1.00 86.31 166 LEU A N 1
ATOM 1155 C CA . LEU A 1 166 ? 6.369 -7.248 -13.773 1.00 86.31 166 LEU A CA 1
ATOM 1156 C C . LEU A 1 166 ? 6.449 -7.095 -15.295 1.00 86.31 166 LEU A C 1
ATOM 1158 O O . LEU A 1 166 ? 6.177 -8.039 -16.038 1.00 86.31 166 LEU A O 1
ATOM 1162 N N . ALA A 1 167 ? 6.833 -5.903 -15.736 1.00 90.56 167 ALA A N 1
ATOM 1163 C CA . ALA A 1 167 ? 6.930 -5.532 -17.138 1.00 90.56 167 ALA A CA 1
ATOM 1164 C C . ALA A 1 167 ? 8.211 -4.730 -17.390 1.00 90.56 167 ALA A C 1
ATOM 1166 O O . ALA A 1 167 ? 8.845 -4.233 -16.458 1.00 90.56 167 ALA A O 1
ATOM 1167 N N . PHE A 1 168 ? 8.583 -4.593 -18.662 1.00 93.31 168 PHE A N 1
ATOM 1168 C CA . PHE A 1 168 ? 9.656 -3.692 -19.063 1.00 93.31 168 PHE A CA 1
ATOM 1169 C C . PHE A 1 168 ? 9.113 -2.286 -19.266 1.00 93.31 168 PHE A C 1
ATOM 1171 O O . PHE A 1 168 ? 8.228 -2.070 -20.093 1.00 93.31 168 PHE A O 1
ATOM 1178 N N . GLU A 1 169 ? 9.700 -1.326 -18.561 1.00 93.25 169 GLU A N 1
ATOM 1179 C CA . GLU A 1 169 ? 9.589 0.083 -18.907 1.00 93.25 169 GLU A CA 1
ATOM 1180 C C . GLU A 1 169 ? 10.801 0.458 -19.766 1.00 93.25 169 GLU A C 1
ATOM 1182 O O . GLU A 1 169 ? 11.947 0.353 -19.328 1.00 93.25 169 GLU A O 1
ATOM 1187 N N . VAL A 1 170 ? 10.557 0.834 -21.025 1.00 94.62 170 VAL A N 1
ATOM 1188 C CA . VAL A 1 170 ? 11.621 1.064 -22.011 1.00 94.62 170 VAL A CA 1
ATOM 1189 C C . VAL A 1 170 ? 11.619 2.522 -22.452 1.00 94.62 170 VAL A C 1
ATOM 1191 O O . VAL A 1 170 ? 10.639 3.017 -23.008 1.00 94.62 170 VAL A O 1
ATOM 1194 N N . ASN A 1 171 ? 12.750 3.206 -22.265 1.00 94.75 171 ASN A N 1
ATOM 1195 C CA . ASN A 1 171 ? 12.966 4.531 -22.837 1.00 94.75 171 ASN A CA 1
ATOM 1196 C C . ASN A 1 171 ? 13.299 4.408 -24.333 1.00 94.75 171 ASN A C 1
ATOM 1198 O O . ASN A 1 171 ? 14.458 4.226 -24.714 1.00 94.75 171 ASN A O 1
ATOM 1202 N N . THR A 1 172 ? 12.283 4.548 -25.181 1.00 94.69 172 THR A N 1
ATOM 1203 C CA . THR A 1 172 ? 12.390 4.390 -26.643 1.00 94.69 172 THR A CA 1
ATOM 1204 C C . THR A 1 172 ? 13.199 5.488 -27.339 1.00 94.69 172 THR A C 1
ATOM 1206 O O . THR A 1 172 ? 13.565 5.332 -28.503 1.00 94.69 172 THR A O 1
ATOM 1209 N N . ALA A 1 173 ? 13.544 6.577 -26.642 1.00 94.69 173 ALA A N 1
ATOM 1210 C CA . ALA A 1 173 ? 14.479 7.577 -27.159 1.00 94.69 173 ALA A CA 1
ATOM 1211 C C . ALA A 1 173 ? 15.944 7.103 -27.105 1.00 94.69 173 ALA A C 1
ATOM 1213 O O . ALA A 1 173 ? 16.788 7.640 -27.821 1.00 94.69 173 ALA A O 1
ATOM 1214 N N . VAL A 1 174 ? 16.248 6.112 -26.258 1.00 91.12 174 VAL A N 1
ATOM 1215 C CA . VAL A 1 174 ? 17.598 5.554 -26.062 1.00 91.12 174 VAL A CA 1
ATOM 1216 C C . VAL A 1 174 ? 17.684 4.126 -26.602 1.00 91.12 174 VAL A C 1
ATOM 1218 O O . VAL A 1 174 ? 18.632 3.788 -27.307 1.00 91.12 174 VAL A O 1
ATOM 1221 N N . VAL A 1 175 ? 16.681 3.298 -26.304 1.00 93.19 175 VAL A N 1
ATOM 1222 C CA . VAL A 1 175 ? 16.619 1.883 -26.683 1.00 93.19 175 VAL A CA 1
ATOM 1223 C C . VAL A 1 175 ? 15.703 1.730 -27.895 1.00 93.19 175 VAL A C 1
ATOM 1225 O O . VAL A 1 175 ? 14.483 1.730 -27.768 1.00 93.19 175 VAL A O 1
ATOM 1228 N N . THR A 1 176 ? 16.289 1.610 -29.087 1.00 90.31 176 THR A N 1
ATOM 1229 C CA . THR A 1 176 ? 15.529 1.499 -30.348 1.00 90.31 176 THR A CA 1
ATOM 1230 C C . THR A 1 176 ? 15.140 0.065 -30.701 1.00 90.31 176 THR A C 1
ATOM 1232 O O . THR A 1 176 ? 14.166 -0.149 -31.419 1.00 90.31 176 THR A O 1
ATOM 1235 N N . ASN A 1 177 ? 15.879 -0.923 -30.192 1.00 92.56 177 ASN A N 1
ATOM 1236 C CA . ASN A 1 177 ? 15.507 -2.331 -30.245 1.00 92.56 177 ASN A CA 1
ATOM 1237 C C . ASN A 1 177 ? 14.964 -2.721 -28.870 1.00 92.56 177 ASN A C 1
ATOM 1239 O O . ASN A 1 177 ? 15.739 -2.931 -27.946 1.00 92.56 177 ASN A O 1
ATOM 1243 N N . GLU A 1 178 ? 13.644 -2.723 -28.707 1.00 95.31 178 GLU A N 1
ATOM 1244 C CA . GLU A 1 178 ? 13.013 -3.014 -27.418 1.00 95.31 178 GLU A CA 1
ATOM 1245 C C . GLU A 1 178 ? 13.123 -4.511 -27.063 1.00 95.31 178 GLU A C 1
ATOM 1247 O O . GLU A 1 178 ? 12.800 -5.353 -27.912 1.00 95.31 178 GLU A O 1
ATOM 1252 N N . PRO A 1 179 ? 13.477 -4.868 -25.813 1.00 95.75 179 PRO A N 1
ATOM 1253 C CA . PRO A 1 179 ? 13.454 -6.255 -25.364 1.00 95.75 179 PRO A CA 1
ATOM 1254 C C . PRO A 1 179 ? 12.015 -6.777 -25.345 1.00 95.75 179 PRO A C 1
ATOM 1256 O O . PRO A 1 179 ? 11.082 -6.070 -24.959 1.00 95.75 179 PRO A O 1
ATOM 1259 N N . LYS A 1 180 ? 11.829 -8.024 -25.776 1.00 94.81 180 LYS A N 1
ATOM 1260 C CA . LYS A 1 180 ? 10.523 -8.698 -25.810 1.00 94.81 180 LYS A CA 1
ATOM 1261 C C . LYS A 1 180 ? 10.4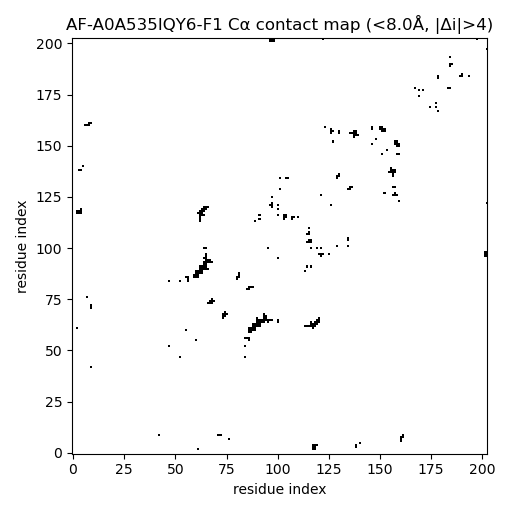26 -9.824 -24.788 1.00 94.81 180 LYS A C 1
ATOM 1263 O O . LYS A 1 180 ? 9.318 -10.222 -24.445 1.00 94.81 180 LYS A O 1
ATOM 1268 N N . ASP A 1 181 ? 11.561 -10.290 -24.279 1.00 95.12 181 ASP A N 1
ATOM 1269 C CA . ASP A 1 181 ? 11.642 -11.299 -23.227 1.00 95.12 181 ASP A CA 1
ATOM 1270 C C . ASP A 1 181 ? 12.817 -11.016 -22.273 1.00 95.12 181 ASP A C 1
ATOM 1272 O O . ASP A 1 181 ? 13.770 -10.317 -22.613 1.00 95.12 181 ASP A O 1
ATOM 1276 N N . TRP A 1 182 ? 12.785 -11.595 -21.076 1.00 94.69 182 TRP A N 1
ATOM 1277 C CA . TRP A 1 182 ? 13.828 -11.490 -20.051 1.00 94.69 182 TRP A CA 1
ATOM 1278 C C . TRP A 1 182 ? 15.195 -11.936 -20.561 1.00 94.69 182 TRP A C 1
ATOM 1280 O O . TRP A 1 182 ? 16.217 -11.354 -20.202 1.00 94.69 182 TRP A O 1
ATOM 1290 N N . SER A 1 183 ? 15.217 -12.940 -21.440 1.00 96.19 183 SER A N 1
ATOM 1291 C CA . SER A 1 183 ? 16.450 -13.423 -22.065 1.00 96.19 183 SER A CA 1
ATOM 1292 C C . SER A 1 183 ? 17.108 -12.384 -22.981 1.00 96.19 183 SER A C 1
ATOM 1294 O O . SER A 1 183 ? 18.329 -12.412 -23.148 1.00 96.19 183 SER A O 1
ATOM 1296 N N . ASP A 1 184 ? 16.345 -11.426 -23.521 1.00 95.62 184 ASP A N 1
ATOM 1297 C CA . ASP A 1 184 ? 16.897 -10.358 -24.352 1.00 95.62 184 ASP A CA 1
ATOM 1298 C C . ASP A 1 184 ? 17.815 -9.442 -23.551 1.00 95.62 184 ASP A C 1
ATOM 1300 O O . ASP A 1 184 ? 18.837 -9.022 -24.085 1.00 95.62 184 ASP A O 1
ATOM 1304 N N . LEU A 1 185 ? 17.519 -9.201 -22.270 1.00 94.56 185 LEU A N 1
ATOM 1305 C CA . LEU A 1 185 ? 18.296 -8.310 -21.398 1.00 94.56 185 LEU A CA 1
ATOM 1306 C C . LEU A 1 185 ? 19.749 -8.773 -21.189 1.00 94.56 185 LEU A C 1
ATOM 1308 O O . LEU A 1 185 ? 20.595 -7.985 -20.773 1.00 94.56 185 LEU A O 1
ATOM 1312 N N . LEU A 1 186 ? 20.056 -10.039 -21.493 1.00 94.75 186 LEU A N 1
ATOM 1313 C CA . LEU A 1 186 ? 21.410 -10.599 -21.430 1.00 94.75 186 LEU A CA 1
ATOM 1314 C C . LEU A 1 186 ? 22.247 -10.292 -22.681 1.00 94.75 186 LEU A C 1
ATOM 1316 O O . LEU A 1 186 ? 23.455 -10.546 -22.693 1.00 94.75 186 LEU A O 1
ATOM 1320 N N . LYS A 1 187 ? 21.626 -9.787 -23.753 1.00 95.12 187 LYS A N 1
ATOM 1321 C CA . LYS A 1 187 ? 22.325 -9.472 -25.001 1.00 95.12 187 LYS A CA 1
ATOM 1322 C C . LYS A 1 187 ? 23.288 -8.293 -24.795 1.00 95.12 187 LYS A C 1
ATOM 1324 O O . LYS A 1 187 ? 22.980 -7.380 -24.027 1.00 95.12 187 LYS A O 1
ATOM 1329 N N . PRO A 1 188 ? 24.432 -8.264 -25.511 1.00 94.69 188 PRO A N 1
ATOM 1330 C CA . PRO A 1 188 ? 25.421 -7.191 -25.385 1.00 94.69 188 PRO A CA 1
ATOM 1331 C C . PRO A 1 188 ? 24.849 -5.780 -25.573 1.00 94.69 188 PRO A C 1
ATOM 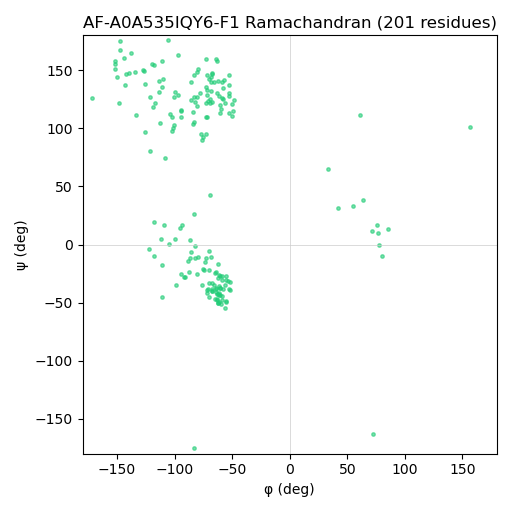1333 O O . PRO A 1 188 ? 25.317 -4.850 -24.919 1.00 94.69 188 PRO A O 1
ATOM 1336 N N . ASP A 1 189 ? 23.820 -5.642 -26.411 1.00 89.88 189 ASP A N 1
ATOM 1337 C CA . ASP A 1 189 ? 23.165 -4.375 -26.750 1.00 89.88 189 ASP A CA 1
ATOM 1338 C C . ASP A 1 189 ? 22.551 -3.662 -25.533 1.00 89.88 189 ASP A C 1
ATOM 1340 O O . ASP A 1 189 ? 22.480 -2.437 -25.525 1.00 89.88 189 ASP A O 1
ATOM 1344 N N . TYR A 1 190 ? 22.170 -4.400 -24.482 1.00 93.94 190 TYR A N 1
ATOM 1345 C CA . TYR A 1 190 ? 21.565 -3.840 -23.263 1.00 93.94 190 TYR A CA 1
ATOM 1346 C C . TYR A 1 190 ? 22.554 -3.688 -22.102 1.00 93.94 190 TYR A C 1
ATOM 1348 O O . TYR A 1 190 ? 22.173 -3.318 -20.986 1.00 93.94 190 TYR A O 1
ATOM 1356 N N . LYS A 1 191 ? 23.844 -3.965 -22.325 1.00 92.69 191 LYS A N 1
ATOM 1357 C CA . LYS A 1 191 ? 24.859 -3.878 -21.273 1.00 92.69 191 LYS A CA 1
ATOM 1358 C C . LYS A 1 191 ? 24.940 -2.451 -20.722 1.00 92.69 191 LYS A C 1
ATOM 1360 O O . LYS A 1 191 ? 25.256 -1.513 -21.447 1.00 92.69 191 LYS A O 1
ATOM 1365 N N . GLY A 1 192 ? 24.694 -2.306 -19.418 1.00 92.19 192 GLY A N 1
ATOM 1366 C CA . GLY A 1 192 ? 24.685 -1.007 -18.734 1.00 92.19 192 GLY A CA 1
ATOM 1367 C C . GLY A 1 192 ? 23.428 -0.164 -18.978 1.00 92.19 192 GLY A C 1
ATOM 1368 O O . GLY A 1 192 ? 23.416 0.998 -18.592 1.00 92.19 192 GLY A O 1
ATOM 1369 N N . GLN A 1 193 ? 22.391 -0.731 -19.604 1.00 91.88 193 GLN A N 1
ATOM 1370 C CA . GLN A 1 193 ? 21.126 -0.047 -19.910 1.00 91.88 193 GLN A CA 1
ATOM 1371 C C . GLN A 1 193 ? 19.935 -0.594 -19.106 1.00 91.88 193 GLN A C 1
ATOM 1373 O O . GLN A 1 193 ? 18.803 -0.174 -19.320 1.00 91.88 193 GLN A O 1
ATOM 1378 N N . VAL A 1 194 ? 20.181 -1.525 -18.179 1.00 92.50 194 VAL A N 1
ATOM 1379 C CA . VAL A 1 194 ? 19.165 -2.068 -17.271 1.00 92.50 194 VAL A CA 1
ATOM 1380 C C . VAL A 1 194 ? 19.304 -1.395 -15.913 1.00 92.50 194 VAL A C 1
ATOM 1382 O O . VAL A 1 194 ? 20.383 -1.404 -15.319 1.00 92.50 194 VAL A O 1
ATOM 1385 N N . ALA A 1 195 ? 18.200 -0.848 -15.421 1.00 90.12 195 ALA A N 1
ATOM 1386 C CA . ALA A 1 195 ? 18.069 -0.323 -14.072 1.00 90.12 195 ALA A CA 1
ATOM 1387 C C . ALA A 1 195 ? 16.848 -0.959 -13.402 1.00 90.12 195 ALA A C 1
ATOM 1389 O O . ALA A 1 195 ? 15.872 -1.298 -14.070 1.00 90.12 195 ALA A O 1
ATOM 1390 N N . LEU A 1 196 ? 16.916 -1.118 -12.083 1.00 85.50 196 LEU A N 1
ATOM 1391 C CA . LEU A 1 196 ? 15.785 -1.502 -11.247 1.00 85.50 196 LEU A CA 1
ATOM 1392 C C . LEU A 1 196 ? 15.447 -0.323 -10.341 1.00 85.50 196 LEU A C 1
ATOM 1394 O O . LEU A 1 196 ? 16.347 0.370 -9.858 1.00 85.50 196 LEU A O 1
ATOM 1398 N N . ALA A 1 197 ? 14.156 -0.088 -10.129 1.00 74.44 197 ALA A N 1
ATOM 1399 C CA . ALA A 1 197 ? 13.712 0.855 -9.118 1.00 74.44 197 ALA A CA 1
ATOM 1400 C C . ALA A 1 197 ? 13.948 0.226 -7.736 1.00 74.44 197 ALA A C 1
ATOM 1402 O O . ALA A 1 197 ? 13.283 -0.739 -7.372 1.00 74.44 197 ALA A O 1
ATOM 1403 N N . GLY A 1 198 ? 14.918 0.760 -6.992 1.00 72.00 198 GLY A N 1
ATOM 1404 C CA . GLY A 1 198 ? 15.241 0.296 -5.642 1.00 72.00 198 GLY A CA 1
ATOM 1405 C C . GLY A 1 198 ? 15.937 -1.069 -5.582 1.00 72.00 198 GLY A C 1
ATOM 1406 O O . GLY A 1 198 ? 16.505 -1.555 -6.563 1.00 72.00 198 GLY A O 1
ATOM 1407 N N . ASP A 1 199 ? 15.928 -1.660 -4.386 1.00 74.44 199 ASP A N 1
ATOM 1408 C CA . ASP A 1 199 ? 16.488 -2.982 -4.108 1.00 74.44 199 ASP A CA 1
ATOM 1409 C C . ASP A 1 199 ? 15.347 -4.014 -3.972 1.00 74.44 199 ASP A C 1
ATOM 1411 O O . ASP A 1 199 ? 14.581 -3.968 -3.001 1.00 74.44 199 ASP A O 1
ATOM 1415 N N . PRO A 1 200 ? 15.223 -4.973 -4.911 1.00 68.50 200 PRO A N 1
ATOM 1416 C CA . PRO A 1 200 ? 14.138 -5.952 -4.906 1.00 68.50 200 PRO A CA 1
ATOM 1417 C C . PRO A 1 200 ? 14.241 -6.983 -3.771 1.00 68.50 200 PRO A C 1
ATOM 1419 O O . PRO A 1 200 ? 13.354 -7.819 -3.634 1.00 68.50 200 PRO A O 1
ATOM 1422 N N . THR A 1 201 ? 15.318 -6.986 -2.979 1.00 69.94 201 THR A N 1
ATOM 1423 C CA . THR A 1 201 ? 15.499 -7.934 -1.866 1.00 69.94 201 THR A CA 1
ATOM 1424 C C . THR A 1 201 ? 14.899 -7.456 -0.546 1.00 69.94 201 THR A C 1
ATOM 1426 O O . THR A 1 201 ? 14.743 -8.257 0.377 1.00 69.94 201 THR A O 1
ATOM 1429 N N . VAL A 1 202 ? 14.561 -6.168 -0.458 1.00 61.47 202 VAL A N 1
ATOM 1430 C CA . VAL A 1 202 ? 14.047 -5.518 0.760 1.00 61.47 202 VAL A CA 1
ATOM 1431 C C . VAL A 1 202 ? 12.670 -4.874 0.569 1.00 61.47 202 VAL A C 1
ATOM 1433 O O . VAL A 1 202 ? 12.109 -4.368 1.541 1.00 61.47 202 VAL A O 1
ATOM 1436 N N . SER A 1 203 ? 12.149 -4.897 -0.663 1.00 57.75 203 SER A N 1
ATOM 1437 C CA . SER A 1 203 ? 10.837 -4.348 -1.039 1.00 57.75 203 SER A CA 1
ATOM 1438 C C . SER A 1 203 ? 9.701 -5.322 -0.730 1.00 57.75 203 SER A C 1
ATOM 1440 O O . SER A 1 203 ? 9.869 -6.533 -1.005 1.00 57.75 203 SER A O 1
#

Mean predicted aligned error: 11.38 Å

pLDDT: mean 80.32, std 23.79, range [27.06, 97.5]